Protein AF-A0A8A0RLJ5-F1 (afdb_monomer_lite)

Foldseek 3Di:
DDDDDDDDDDPLPFDWDDFPRDTDGPVLLVVLQVLCVVCVPDALQVSQQVSQVVVVVADPVSHGPSVSSSVVVVVCVVVVSDDHDDDPPVPPPPPPPPLDQDPDPLDDDDDDPVVLPPKDKDWQDPDPSVSNQQNLQQPQPPVGRDDDDADKTKIFIHRVPDTFWIKMWGDDDPPDDIDIDTTGSDDD

Organism: NCBI:txid2751313

Secondary structure (DSSP, 8-state):
----------------EEETTEEE-HHHHHHHHHHHHH-TT--HHHHHHHHHHHTT-B-TTS-B-HHHHHHHHHHHHHTTS--PPPP-GGG-------PPPP--------S-GGGGPSEEEEE--TTHHHHHHHHHHHHHSTT-S----S-EEEEEEEETTEEEEEEEEEPPPTT-PPEEEEEE----

Structure (mmCIF, N/CA/C/O backbone):
data_AF-A0A8A0RLJ5-F1
#
_entry.id   AF-A0A8A0RLJ5-F1
#
loop_
_atom_site.group_PDB
_atom_site.id
_atom_site.type_symbol
_atom_site.label_atom_id
_atom_site.label_alt_id
_atom_site.label_comp_id
_atom_site.label_asym_id
_atom_site.label_entity_id
_atom_site.label_seq_id
_atom_site.pdbx_PDB_ins_code
_atom_site.Cartn_x
_atom_site.Cartn_y
_atom_site.Cartn_z
_atom_site.occupancy
_atom_site.B_iso_or_equiv
_atom_site.auth_seq_id
_atom_site.auth_comp_id
_atom_site.auth_asym_id
_atom_site.auth_atom_id
_atom_site.pdbx_PDB_model_num
ATOM 1 N N . MET A 1 1 ? -28.354 -2.539 59.902 1.00 35.16 1 MET A N 1
ATOM 2 C CA . MET A 1 1 ? -28.634 -3.614 58.925 1.00 35.16 1 MET A CA 1
ATOM 3 C C . MET A 1 1 ? -27.882 -3.292 57.649 1.00 35.16 1 MET A C 1
ATOM 5 O O . MET A 1 1 ? -27.844 -2.137 57.252 1.00 35.16 1 MET A O 1
ATOM 9 N N . ILE A 1 2 ? -27.181 -4.284 57.123 1.00 28.97 2 ILE A N 1
ATOM 10 C CA . ILE A 1 2 ? -26.038 -4.169 56.217 1.00 28.97 2 ILE A CA 1
ATOM 11 C C . ILE A 1 2 ? -26.529 -3.978 54.774 1.00 28.97 2 ILE A C 1
ATOM 13 O O . ILE A 1 2 ? -27.400 -4.715 54.322 1.00 28.97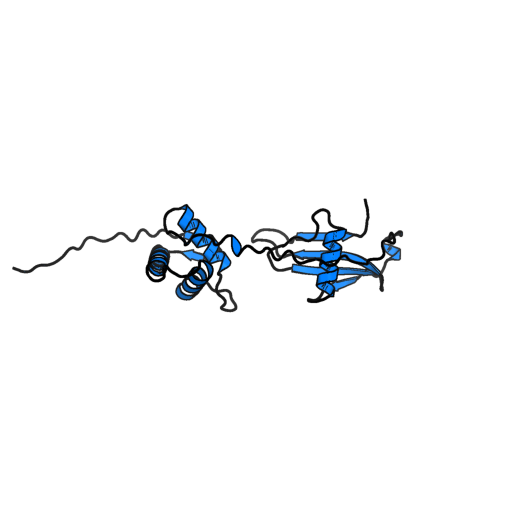 2 ILE A O 1
ATOM 17 N N . PHE A 1 3 ? -25.964 -2.998 54.067 1.00 32.59 3 PHE A N 1
ATOM 18 C CA . PHE A 1 3 ? -25.991 -2.909 52.604 1.00 32.59 3 PHE A CA 1
ATOM 19 C C . PHE A 1 3 ? -25.138 -4.034 52.012 1.00 32.59 3 PHE A C 1
ATOM 21 O O . PHE A 1 3 ? -24.028 -4.220 52.490 1.00 32.59 3 PHE A O 1
ATOM 28 N N . LEU A 1 4 ? -25.626 -4.695 50.960 1.00 32.94 4 LEU A N 1
ATOM 29 C CA . LEU A 1 4 ? -24.914 -5.357 49.849 1.00 32.94 4 LEU A CA 1
ATOM 30 C C . LEU A 1 4 ? -26.043 -5.853 48.921 1.00 32.94 4 LEU A C 1
ATOM 32 O O . LEU A 1 4 ? -27.004 -6.444 49.392 1.00 32.94 4 LEU A O 1
ATOM 36 N N . GLY A 1 5 ? -26.096 -5.599 47.622 1.00 31.20 5 GLY A N 1
ATOM 37 C CA . GLY A 1 5 ? -25.033 -5.353 46.661 1.00 31.20 5 GLY A CA 1
ATOM 38 C C . GLY A 1 5 ? -25.430 -6.161 45.426 1.00 31.20 5 GLY A C 1
ATOM 39 O O . GLY A 1 5 ? -25.605 -7.369 45.512 1.00 31.20 5 GLY A O 1
ATOM 40 N N . LYS A 1 6 ? -25.691 -5.470 44.315 1.00 37.62 6 LYS A N 1
ATOM 41 C CA . LYS A 1 6 ? -26.167 -6.031 43.045 1.00 37.62 6 LYS A CA 1
ATOM 42 C C . LYS A 1 6 ? -25.228 -7.131 42.540 1.00 37.62 6 LYS A C 1
ATOM 44 O O . LYS A 1 6 ? -24.094 -6.820 42.193 1.00 37.62 6 LYS A O 1
ATOM 49 N N . GLU A 1 7 ? -25.735 -8.345 42.355 1.00 37.00 7 GLU A N 1
ATOM 50 C CA . GLU A 1 7 ? -25.113 -9.335 41.475 1.00 37.00 7 GLU A CA 1
ATOM 51 C C . GLU A 1 7 ? -26.129 -9.820 40.443 1.00 37.00 7 GLU A C 1
ATOM 53 O O . GLU A 1 7 ? -27.214 -10.295 40.765 1.00 37.00 7 GLU A O 1
ATOM 58 N N . GLY A 1 8 ? -25.782 -9.621 39.175 1.00 31.64 8 GLY A N 1
ATOM 59 C CA . GLY A 1 8 ? -26.641 -9.908 38.033 1.00 31.64 8 GLY A CA 1
ATOM 60 C C . GLY A 1 8 ? -25.909 -9.665 36.718 1.00 31.64 8 GLY A C 1
ATOM 61 O O . GLY A 1 8 ? -26.343 -8.860 35.906 1.00 31.64 8 GLY A O 1
ATOM 62 N N . ILE A 1 9 ? -24.735 -10.291 36.588 1.00 35.75 9 ILE A N 1
ATOM 63 C CA . ILE A 1 9 ? -24.181 -10.889 35.362 1.00 35.75 9 ILE A CA 1
ATOM 64 C C . ILE A 1 9 ? -24.442 -10.078 34.077 1.00 35.75 9 ILE A C 1
ATOM 66 O O . ILE A 1 9 ? -25.407 -10.294 33.344 1.00 35.75 9 ILE A O 1
ATOM 70 N N . HIS A 1 10 ? -23.514 -9.176 33.751 1.00 38.44 10 HIS A N 1
ATOM 71 C CA . HIS A 1 10 ? -23.393 -8.631 32.400 1.00 38.44 10 HIS A CA 1
ATOM 72 C C . HIS A 1 10 ? -22.914 -9.762 31.478 1.00 38.44 10 HIS A C 1
ATOM 74 O O . HIS A 1 10 ? -21.742 -10.141 31.492 1.00 38.44 10 HIS A O 1
ATOM 80 N N . ILE A 1 11 ? -23.834 -10.338 30.702 1.00 41.41 11 ILE A N 1
ATOM 81 C CA . ILE A 1 11 ? -23.517 -11.283 29.630 1.00 41.41 11 ILE A CA 1
ATOM 82 C C . ILE A 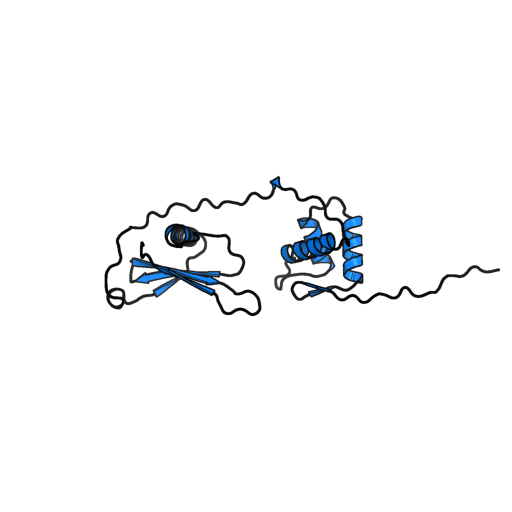1 11 ? -22.544 -10.582 28.675 1.00 41.41 11 ILE A C 1
ATOM 84 O O . ILE A 1 11 ? -22.927 -9.697 27.911 1.00 41.41 11 ILE A O 1
ATOM 88 N N . MET A 1 12 ? -21.264 -10.961 28.741 1.00 42.50 12 MET A N 1
ATOM 89 C CA . MET A 1 12 ? -20.244 -10.529 27.791 1.00 42.50 12 MET A CA 1
ATOM 90 C C . MET A 1 12 ? -20.584 -11.138 26.433 1.00 42.50 12 MET A C 1
ATOM 92 O O . MET A 1 12 ? -20.161 -12.246 26.105 1.00 42.50 12 MET A O 1
ATOM 96 N N . ASN A 1 13 ? -21.395 -10.422 25.659 1.00 49.19 13 ASN A N 1
ATOM 97 C CA . ASN A 1 13 ? -21.771 -10.796 24.309 1.00 49.19 13 ASN A CA 1
ATOM 98 C C . ASN A 1 13 ? -20.480 -10.990 23.501 1.00 49.19 13 ASN A C 1
ATOM 100 O O . ASN A 1 13 ? -19.719 -10.042 23.305 1.00 49.19 13 ASN A O 1
ATOM 104 N N . ARG A 1 14 ? -20.156 -12.234 23.140 1.00 56.09 14 ARG A N 1
ATOM 105 C CA . ARG A 1 14 ? -18.841 -12.648 22.627 1.00 56.09 14 ARG A CA 1
ATOM 106 C C . ARG A 1 14 ? -18.770 -12.418 21.115 1.00 56.09 14 ARG A C 1
ATOM 108 O O . ARG A 1 14 ? -18.481 -13.336 20.355 1.00 56.09 14 ARG A O 1
ATOM 115 N N . THR A 1 15 ? -19.068 -11.201 20.667 1.00 65.50 15 THR A N 1
ATOM 116 C CA . THR A 1 15 ? -19.052 -10.851 19.244 1.00 65.50 15 THR A CA 1
ATOM 117 C C . THR A 1 15 ? -17.609 -10.809 18.757 1.00 65.50 15 THR A C 1
ATOM 119 O O . THR A 1 15 ? -16.896 -9.826 18.945 1.00 65.50 15 THR A O 1
ATOM 122 N N . ILE A 1 16 ? -17.163 -11.909 18.150 1.00 76.25 16 ILE A N 1
ATOM 123 C CA . ILE A 1 16 ? -15.844 -12.008 17.529 1.00 76.25 16 ILE A CA 1
ATOM 124 C C . ILE A 1 16 ? -15.950 -11.457 16.109 1.00 76.25 16 ILE A C 1
ATOM 126 O O . ILE A 1 16 ? -16.602 -12.044 15.250 1.00 76.25 16 ILE A O 1
ATOM 130 N N . ARG A 1 17 ? -15.285 -10.332 15.850 1.00 83.56 17 ARG A N 1
ATOM 131 C CA . ARG A 1 17 ? -15.180 -9.726 14.517 1.00 83.56 17 ARG A CA 1
ATOM 132 C C . ARG A 1 17 ? -13.851 -10.108 13.893 1.00 83.56 17 ARG A C 1
ATOM 134 O O . ARG A 1 17 ? -12.832 -10.077 14.570 1.00 83.56 17 ARG A O 1
ATOM 141 N N . VAL A 1 18 ? -13.831 -10.442 12.608 1.00 84.81 18 VAL A N 1
ATOM 142 C CA . VAL A 1 18 ? -12.579 -10.720 11.891 1.00 84.81 18 VAL A CA 1
ATOM 143 C C . VAL A 1 18 ? -12.304 -9.592 10.911 1.00 84.81 18 VAL A C 1
ATOM 145 O O . VAL A 1 18 ? -13.153 -9.269 10.084 1.00 84.81 18 VAL A O 1
ATOM 148 N N . PHE A 1 19 ? -11.120 -8.989 10.998 1.00 84.75 19 PHE A N 1
ATOM 149 C CA . PHE A 1 19 ? -10.686 -7.954 10.066 1.00 84.75 19 PHE A CA 1
ATOM 150 C C . PHE A 1 19 ? -9.194 -8.089 9.753 1.00 84.75 19 PHE A C 1
ATOM 152 O O . PHE A 1 19 ? -8.366 -8.201 10.656 1.00 84.75 19 PHE A O 1
ATOM 159 N N . SER A 1 20 ? -8.846 -8.101 8.459 1.00 81.62 20 SER A N 1
ATOM 160 C CA . SER A 1 20 ? -7.471 -8.275 7.956 1.00 81.62 20 SER A CA 1
ATOM 161 C C . SER A 1 20 ? -6.706 -9.421 8.655 1.00 81.62 20 SER A C 1
ATOM 163 O O . SER A 1 20 ? -5.546 -9.269 9.051 1.00 81.62 20 SER A O 1
ATOM 165 N N . GLY A 1 21 ? -7.379 -10.563 8.837 1.00 80.38 21 GLY A N 1
ATOM 166 C CA . GLY A 1 21 ? -6.815 -11.775 9.441 1.00 80.38 21 GLY A CA 1
ATOM 167 C C . GLY A 1 21 ? -6.712 -11.765 10.971 1.00 80.38 21 GLY A C 1
ATOM 168 O O . GLY A 1 21 ? -6.245 -12.743 11.546 1.00 80.38 21 GLY A O 1
ATOM 169 N N . ARG A 1 22 ? -7.154 -10.699 11.650 1.00 84.69 22 ARG A N 1
ATOM 170 C CA . ARG A 1 22 ? -7.178 -10.609 13.115 1.00 84.69 22 ARG A CA 1
ATOM 171 C C . ARG A 1 22 ? -8.601 -10.735 13.656 1.00 84.69 22 ARG A C 1
ATOM 173 O O . ARG A 1 22 ? -9.526 -10.146 13.103 1.00 84.69 22 ARG A O 1
ATOM 180 N N . LYS A 1 23 ? -8.757 -11.469 14.761 1.00 88.38 23 LYS A N 1
ATOM 181 C CA . LYS A 1 23 ? -9.994 -11.540 15.550 1.00 88.38 23 LYS A CA 1
ATOM 182 C C . LYS A 1 23 ? -10.021 -10.400 16.578 1.00 88.38 23 LYS A C 1
ATOM 184 O O . LYS A 1 23 ? -9.029 -10.183 17.268 1.00 88.38 23 LYS A O 1
ATOM 189 N N . PHE A 1 24 ? -11.147 -9.707 16.673 1.00 88.44 24 PHE A N 1
ATOM 190 C CA . PHE A 1 24 ? -11.446 -8.656 17.640 1.00 88.44 24 PHE A CA 1
ATOM 191 C C . PHE A 1 24 ? -12.596 -9.125 18.515 1.00 88.44 24 PHE A C 1
ATOM 193 O O . PHE A 1 24 ? -13.667 -9.470 18.018 1.00 88.44 24 PHE A O 1
ATOM 200 N N . SER A 1 25 ? -12.349 -9.159 19.812 1.00 89.81 25 SER A N 1
ATOM 201 C CA . SER A 1 25 ? -13.335 -9.426 20.845 1.00 89.81 25 SER A CA 1
ATOM 202 C C . SER A 1 25 ? -14.066 -8.146 21.244 1.00 89.81 25 SER A C 1
ATOM 204 O O . SER A 1 25 ? -13.609 -7.036 20.975 1.00 89.81 25 SER A O 1
ATOM 206 N N . SER A 1 26 ? -15.171 -8.284 21.969 1.00 87.06 26 SER A N 1
ATOM 207 C CA . SER A 1 26 ? -15.895 -7.143 22.541 1.00 87.06 26 SER A CA 1
ATOM 208 C C . SER A 1 26 ? -15.015 -6.292 23.465 1.00 87.06 26 SER A C 1
ATOM 210 O O . SER A 1 26 ? -15.120 -5.071 23.431 1.00 87.06 26 SER A O 1
ATOM 212 N N . LYS A 1 27 ? -14.072 -6.914 24.192 1.00 88.44 27 LYS A N 1
ATOM 213 C CA . LYS A 1 27 ? -13.074 -6.201 25.010 1.00 88.44 27 LYS A CA 1
ATOM 214 C C . LYS A 1 27 ? -12.167 -5.309 24.162 1.00 88.44 27 LYS A C 1
ATOM 216 O O . LYS A 1 27 ? -11.847 -4.200 24.571 1.00 88.44 27 LYS A O 1
ATOM 221 N N . ASP A 1 28 ? -11.789 -5.764 22.967 1.00 90.81 28 ASP A N 1
ATOM 222 C CA . ASP A 1 28 ? -10.978 -4.957 22.049 1.00 90.81 28 ASP A CA 1
ATOM 223 C C . ASP A 1 28 ? -11.771 -3.740 21.549 1.00 90.81 28 ASP A C 1
ATOM 225 O O . ASP A 1 28 ? -11.223 -2.646 21.434 1.00 90.81 28 ASP A O 1
ATOM 229 N N . ILE A 1 29 ? -13.075 -3.900 21.294 1.00 90.12 29 ILE A N 1
ATOM 230 C CA . ILE A 1 29 ? -13.953 -2.789 20.893 1.00 90.12 29 ILE A CA 1
ATOM 231 C C . ILE A 1 29 ? -14.156 -1.794 22.041 1.00 90.12 29 ILE A C 1
ATOM 233 O O . ILE A 1 29 ? -14.121 -0.583 21.822 1.00 90.12 29 ILE A O 1
ATOM 237 N N . GLU A 1 30 ? -14.339 -2.283 23.267 1.00 90.62 30 GLU A N 1
ATOM 238 C CA . GLU A 1 30 ? -14.408 -1.444 24.467 1.00 90.62 30 GLU A CA 1
ATOM 239 C C . GLU A 1 30 ? -13.110 -0.666 24.686 1.00 90.62 30 GLU A C 1
ATOM 241 O O . GLU A 1 30 ? -13.157 0.536 24.945 1.00 90.62 30 GLU A O 1
ATOM 246 N N . LEU A 1 31 ? -11.956 -1.310 24.493 1.00 91.00 31 LEU A N 1
ATOM 247 C CA . LEU A 1 31 ? -10.658 -0.647 24.546 1.00 91.00 31 LEU A CA 1
ATOM 248 C C . LEU A 1 31 ? -10.553 0.450 23.477 1.00 91.00 31 LEU A C 1
ATOM 250 O O . LEU A 1 31 ? -10.146 1.563 23.790 1.00 91.00 31 LEU A O 1
ATOM 254 N N . ILE A 1 32 ? -10.977 0.189 22.237 1.00 91.56 32 ILE A N 1
ATOM 255 C CA . ILE A 1 32 ? -10.990 1.203 21.168 1.00 91.56 32 ILE A CA 1
ATOM 256 C C . ILE A 1 32 ? -11.873 2.401 21.549 1.00 91.56 32 ILE A C 1
ATOM 258 O O . ILE A 1 32 ? -11.455 3.550 21.386 1.00 91.56 32 ILE A O 1
ATOM 262 N N . ARG A 1 33 ? -13.073 2.154 22.093 1.00 91.00 33 ARG A N 1
ATOM 263 C CA . ARG A 1 33 ? -13.968 3.212 22.595 1.00 91.00 33 ARG A CA 1
ATOM 264 C C . ARG A 1 33 ? -13.315 4.018 23.710 1.00 91.00 33 ARG A C 1
ATOM 266 O O . ARG A 1 33 ? -13.381 5.247 23.698 1.00 91.00 33 ARG A O 1
ATOM 273 N N . TRP A 1 34 ? -12.666 3.333 24.647 1.00 91.50 34 TRP A N 1
ATOM 274 C CA . TRP A 1 34 ? -11.946 3.969 25.739 1.00 91.50 34 TRP A CA 1
ATOM 275 C C . TRP A 1 34 ? -10.811 4.854 25.214 1.00 91.50 34 TRP A C 1
ATOM 277 O O . TRP A 1 34 ? -10.772 6.030 25.554 1.00 91.50 34 TRP A O 1
ATOM 287 N N . ILE A 1 35 ? -9.965 4.359 24.302 1.00 91.56 35 ILE A N 1
ATOM 288 C CA . ILE A 1 35 ? -8.871 5.140 23.697 1.00 91.56 35 ILE A CA 1
ATOM 289 C C . ILE A 1 35 ? -9.428 6.385 23.000 1.00 91.56 35 ILE A C 1
ATOM 291 O O . ILE A 1 35 ? -8.904 7.484 23.185 1.00 91.56 35 ILE A O 1
ATOM 295 N N . ARG A 1 36 ? -10.515 6.240 22.229 1.00 90.00 36 ARG A N 1
ATOM 296 C CA . ARG A 1 36 ? -11.131 7.375 21.532 1.00 90.00 36 ARG A CA 1
ATOM 297 C C . ARG A 1 36 ? -11.629 8.447 22.504 1.00 90.00 36 ARG A C 1
ATOM 299 O O . ARG A 1 36 ? -11.463 9.632 22.220 1.00 90.00 36 ARG A O 1
ATOM 306 N N . LYS A 1 37 ? -12.205 8.039 23.639 1.00 89.44 37 LYS A N 1
ATOM 307 C CA . LYS A 1 37 ? -12.688 8.945 24.691 1.00 89.44 37 LYS A CA 1
ATOM 308 C C . LYS A 1 37 ? -11.543 9.604 25.464 1.00 89.44 37 LYS A C 1
ATOM 310 O O . LYS A 1 37 ? -11.618 10.795 25.744 1.00 89.44 37 LYS A O 1
ATOM 315 N N . THR A 1 38 ? -10.500 8.849 25.797 1.00 90.62 38 THR A N 1
ATOM 316 C CA . THR A 1 38 ? -9.336 9.333 26.555 1.00 90.62 38 THR A CA 1
ATOM 317 C C . THR A 1 38 ? -8.506 10.320 25.736 1.00 90.62 38 THR A C 1
ATOM 319 O O . THR A 1 38 ? -7.995 11.299 26.277 1.00 90.62 38 THR A O 1
ATOM 322 N N . TYR A 1 39 ? -8.415 10.108 24.421 1.00 88.88 39 TYR A N 1
ATOM 323 C CA . TYR A 1 39 ? -7.581 10.911 23.531 1.00 88.88 39 TYR A CA 1
ATOM 324 C C . TYR A 1 39 ? -8.383 11.533 22.370 1.00 88.88 39 TYR A C 1
ATOM 326 O O . TYR A 1 39 ? -8.181 11.190 21.200 1.00 88.88 39 TYR A O 1
ATOM 334 N N . PRO A 1 40 ? -9.281 12.499 22.648 1.00 85.56 40 PRO A N 1
ATOM 335 C CA . PRO A 1 40 ? -10.177 13.059 21.634 1.00 85.56 40 PRO A CA 1
ATOM 336 C C . PRO A 1 40 ? -9.447 13.889 20.563 1.00 85.56 40 PRO A C 1
ATOM 338 O O . PRO A 1 40 ? -9.949 14.017 19.444 1.00 85.56 40 PRO A O 1
ATOM 341 N N . LYS A 1 41 ? -8.261 14.423 20.890 1.00 86.50 41 LYS A N 1
ATOM 342 C CA . LYS A 1 41 ? -7.463 15.319 20.034 1.00 86.50 41 LYS A CA 1
ATOM 343 C C . LYS A 1 41 ? -6.517 14.603 19.063 1.00 86.50 41 LYS A C 1
ATOM 345 O O . LYS A 1 41 ? -5.909 15.276 18.237 1.00 86.50 41 LYS A O 1
ATOM 350 N N . LEU A 1 42 ? -6.369 13.278 19.154 1.00 86.81 42 LEU A N 1
ATOM 351 C CA . LEU A 1 42 ? -5.485 12.546 18.243 1.00 86.81 42 LEU A CA 1
ATOM 352 C C . LEU A 1 42 ? -6.017 12.592 16.814 1.00 86.81 42 LEU A C 1
ATOM 354 O O . LEU A 1 42 ? -7.215 12.412 16.573 1.00 86.81 42 LEU A O 1
ATOM 358 N N . SER A 1 43 ? -5.110 12.766 15.854 1.00 88.06 43 SER A N 1
ATOM 359 C CA . SER A 1 43 ? -5.444 12.549 14.450 1.00 88.06 43 SER A CA 1
ATOM 360 C C . SER A 1 43 ? -5.834 11.086 14.219 1.00 88.06 43 SER A C 1
ATOM 362 O O . SER A 1 43 ? -5.406 10.190 14.951 1.00 88.06 43 SER A O 1
ATOM 364 N N . ARG A 1 44 ? -6.602 10.806 13.153 1.00 88.75 44 ARG A N 1
ATOM 365 C CA . ARG A 1 44 ? -6.978 9.422 12.797 1.00 88.75 44 ARG A CA 1
ATOM 366 C C . ARG A 1 44 ? -5.751 8.495 12.731 1.00 88.75 44 ARG A C 1
ATOM 368 O O . ARG A 1 44 ? -5.816 7.353 13.176 1.00 88.75 44 ARG A O 1
ATOM 375 N N . LYS A 1 45 ? -4.622 8.994 12.207 1.00 88.94 45 LYS A N 1
ATOM 376 C CA . LYS A 1 45 ? -3.377 8.225 12.051 1.00 88.94 45 LYS A CA 1
ATOM 377 C C . LYS A 1 45 ? -2.711 7.908 13.393 1.00 88.94 45 LYS A C 1
ATOM 379 O O . LYS A 1 45 ? -2.277 6.776 13.581 1.00 88.94 45 LYS A O 1
ATOM 384 N N . GLU A 1 46 ? -2.636 8.879 14.301 1.00 90.56 46 GLU A N 1
ATOM 385 C CA . GLU A 1 46 ? -2.073 8.672 15.644 1.00 90.56 46 GLU A CA 1
ATOM 386 C C . GLU A 1 46 ? -2.956 7.732 16.462 1.00 90.56 46 GLU A C 1
ATOM 388 O O . GLU A 1 46 ? -2.450 6.771 17.028 1.00 90.56 46 GLU A O 1
ATOM 393 N N . LEU A 1 47 ? -4.278 7.932 16.418 1.00 91.44 47 LEU A N 1
ATOM 394 C CA . LEU A 1 47 ? -5.250 7.045 17.055 1.00 91.44 47 LEU A CA 1
ATOM 395 C C . LEU A 1 47 ? -5.076 5.592 16.584 1.00 91.44 47 LEU A C 1
ATOM 397 O O . LEU A 1 47 ? -5.004 4.676 17.401 1.00 91.44 47 LEU A O 1
ATOM 401 N N . ALA A 1 48 ? -4.965 5.377 15.270 1.00 92.00 48 ALA A N 1
ATOM 402 C CA . ALA A 1 48 ? -4.725 4.053 14.703 1.00 92.00 48 ALA A CA 1
ATOM 403 C C . ALA A 1 48 ? -3.372 3.460 15.133 1.00 92.00 48 ALA A C 1
ATOM 405 O O . ALA A 1 48 ? -3.290 2.255 15.361 1.00 92.00 48 ALA A O 1
ATOM 406 N N . GLY A 1 49 ? -2.328 4.284 15.269 1.00 91.94 49 GLY A N 1
ATOM 407 C CA . GLY A 1 49 ? -1.030 3.872 15.811 1.00 91.94 49 GLY A CA 1
ATOM 408 C C . GLY A 1 49 ? -1.144 3.375 17.252 1.00 91.94 49 GLY A C 1
ATOM 409 O O . GLY A 1 49 ? -0.812 2.224 17.522 1.00 91.94 49 GLY A O 1
ATOM 410 N N . THR A 1 50 ? -1.724 4.189 18.138 1.00 92.19 50 THR A N 1
ATOM 411 C CA . THR A 1 50 ? -1.947 3.844 19.551 1.00 92.19 50 THR A CA 1
ATOM 412 C C . THR A 1 50 ? -2.777 2.570 19.705 1.00 92.19 50 THR A C 1
ATOM 414 O O . THR A 1 50 ? -2.437 1.695 20.496 1.00 92.19 50 THR A O 1
ATOM 417 N N . ILE A 1 51 ? -3.844 2.416 18.915 1.00 93.12 51 ILE A N 1
ATOM 418 C CA . ILE A 1 51 ? -4.672 1.202 18.929 1.00 93.12 51 ILE A CA 1
ATOM 419 C C . ILE A 1 51 ? -3.873 -0.012 18.451 1.00 93.12 51 ILE A C 1
ATOM 421 O O . ILE A 1 51 ? -3.962 -1.077 19.061 1.00 93.12 51 ILE A O 1
ATOM 425 N N . CYS A 1 52 ? -3.084 0.123 17.381 1.00 92.88 52 CYS A N 1
ATOM 426 C CA . CYS A 1 52 ? -2.237 -0.970 16.908 1.00 92.88 52 CYS A CA 1
ATOM 427 C C . CYS A 1 52 ? -1.224 -1.400 17.967 1.00 92.88 52 CYS A C 1
ATOM 429 O O . CYS A 1 52 ? -1.008 -2.595 18.127 1.00 92.88 52 CYS A O 1
ATOM 431 N N . GLU A 1 53 ? -0.613 -0.463 18.682 1.00 91.69 53 GLU A N 1
ATOM 432 C CA . GLU A 1 53 ? 0.356 -0.767 19.735 1.00 91.69 53 GLU A CA 1
ATOM 433 C C . GLU A 1 53 ? -0.310 -1.472 20.919 1.00 91.69 53 GLU A C 1
ATOM 435 O O . GLU A 1 53 ? 0.103 -2.572 21.279 1.00 91.69 53 GLU A O 1
ATOM 440 N N . LEU A 1 54 ? -1.400 -0.910 21.451 1.00 90.94 54 LEU A N 1
ATOM 441 C CA . LEU A 1 54 ? -2.111 -1.471 22.606 1.00 90.94 54 LEU A CA 1
ATOM 442 C C . LEU A 1 54 ? -2.721 -2.844 22.322 1.00 90.94 54 LEU A C 1
ATOM 444 O O . LEU A 1 54 ? -2.744 -3.712 23.190 1.00 90.94 54 LEU A O 1
ATOM 448 N N . LEU A 1 55 ? -3.200 -3.063 21.099 1.00 89.88 55 LEU A N 1
ATOM 449 C CA . LEU A 1 55 ? -3.726 -4.356 20.685 1.00 89.88 55 LEU A CA 1
ATOM 450 C C . LEU A 1 55 ? -2.618 -5.315 20.220 1.00 89.88 55 LEU A C 1
ATOM 452 O O . LEU A 1 55 ? -2.910 -6.477 19.946 1.00 89.88 55 LEU A O 1
ATOM 456 N N . GLY A 1 56 ? -1.370 -4.881 20.041 1.00 88.88 56 GLY A N 1
ATOM 457 C CA . GLY A 1 56 ? -0.324 -5.695 19.406 1.00 88.88 56 GLY A CA 1
ATOM 458 C C . GLY A 1 56 ? -0.612 -6.011 17.929 1.00 88.88 56 GLY A C 1
ATOM 459 O O . GLY A 1 56 ? -0.237 -7.061 17.412 1.00 88.88 56 GLY A O 1
ATOM 460 N N . TRP A 1 57 ? -1.337 -5.137 17.223 1.00 90.69 57 TRP A N 1
ATOM 461 C CA . TRP A 1 57 ? -1.633 -5.275 15.795 1.00 90.69 57 TRP A CA 1
ATOM 462 C C . TRP A 1 57 ? -0.471 -4.801 14.917 1.00 90.69 57 TRP A C 1
ATOM 464 O O . TRP A 1 57 ? -0.535 -3.788 14.213 1.00 90.69 57 TRP A O 1
ATOM 474 N N . LEU A 1 58 ? 0.614 -5.566 14.961 1.00 89.25 58 LEU A N 1
ATOM 475 C CA . LEU A 1 58 ? 1.878 -5.226 14.325 1.00 89.25 58 LEU A CA 1
ATOM 476 C C . LEU A 1 58 ? 2.148 -6.105 13.090 1.00 89.25 58 LEU A C 1
ATOM 478 O O . LEU A 1 58 ? 1.531 -7.150 12.861 1.00 89.25 58 LEU A O 1
ATOM 482 N N . THR A 1 59 ? 3.044 -5.635 12.230 1.00 83.44 59 THR A N 1
ATOM 483 C CA . THR A 1 59 ? 3.682 -6.419 11.163 1.00 83.44 59 THR A CA 1
ATOM 484 C C . THR A 1 59 ? 4.737 -7.360 11.757 1.00 83.44 59 THR A C 1
ATOM 486 O O . THR A 1 59 ? 5.168 -7.129 12.885 1.00 83.44 59 THR A O 1
ATOM 489 N N . PRO A 1 60 ? 5.215 -8.379 11.015 1.00 79.50 60 PRO A N 1
ATOM 490 C CA . PRO A 1 60 ? 6.322 -9.227 11.476 1.00 79.50 60 PRO A CA 1
ATOM 491 C C . PRO A 1 60 ? 7.591 -8.440 11.845 1.00 79.50 60 PRO A C 1
ATOM 493 O O . PRO A 1 60 ? 8.355 -8.866 12.698 1.00 79.50 60 PRO A O 1
ATOM 496 N N . ALA A 1 61 ? 7.784 -7.259 11.249 1.00 82.75 61 ALA A N 1
ATOM 497 C CA . ALA A 1 61 ? 8.869 -6.334 11.569 1.00 82.75 61 ALA A CA 1
ATOM 498 C C . ALA A 1 61 ? 8.559 -5.392 12.758 1.00 82.75 61 ALA A C 1
ATOM 500 O O . ALA A 1 61 ? 9.218 -4.368 12.913 1.00 82.75 61 ALA A O 1
ATOM 501 N N . GLY A 1 62 ? 7.506 -5.656 13.541 1.00 84.44 62 GLY A N 1
ATOM 502 C CA . GLY A 1 62 ? 7.129 -4.875 14.727 1.00 84.44 62 GLY A CA 1
ATOM 503 C C . GLY A 1 62 ? 6.451 -3.527 14.451 1.00 84.44 62 GLY A C 1
ATOM 504 O O . GLY A 1 62 ? 6.099 -2.813 15.382 1.00 84.44 62 GLY A O 1
ATOM 505 N N . ARG A 1 63 ? 6.221 -3.150 13.188 1.00 87.38 63 ARG A N 1
ATOM 506 C CA . ARG A 1 63 ? 5.582 -1.863 12.842 1.00 87.38 63 ARG A CA 1
ATOM 507 C C . ARG A 1 63 ? 4.060 -1.947 12.914 1.00 87.38 63 ARG A C 1
ATOM 509 O O . ARG A 1 63 ? 3.496 -2.927 12.427 1.00 87.38 63 ARG A O 1
ATOM 516 N N . ALA A 1 64 ? 3.400 -0.906 13.421 1.00 89.19 64 ALA A N 1
ATOM 517 C CA . ALA A 1 64 ? 1.941 -0.808 13.493 1.00 89.19 64 ALA A CA 1
ATOM 518 C C . ALA A 1 64 ? 1.253 -0.928 12.119 1.00 89.19 64 ALA A C 1
ATOM 520 O O . ALA A 1 64 ? 1.645 -0.280 11.144 1.00 89.19 64 ALA A O 1
ATOM 521 N N . LYS A 1 65 ? 0.173 -1.718 12.047 1.00 88.00 65 LYS A N 1
ATOM 522 C CA . LYS A 1 65 ? -0.671 -1.880 10.848 1.00 88.00 65 LYS A CA 1
ATOM 523 C C . LYS A 1 65 ? -1.682 -0.734 10.701 1.00 88.00 65 LYS A C 1
ATOM 525 O O . LYS A 1 65 ? -2.892 -0.942 10.649 1.00 88.00 65 LYS A O 1
ATOM 530 N N . ILE A 1 66 ? -1.169 0.496 10.627 1.00 89.69 66 ILE A N 1
ATOM 531 C CA . ILE A 1 66 ? -1.964 1.736 10.684 1.00 89.69 66 ILE A CA 1
ATOM 532 C C . ILE A 1 66 ? -3.070 1.768 9.622 1.00 89.69 66 ILE A C 1
ATOM 534 O O . ILE A 1 66 ? -4.198 2.126 9.936 1.00 89.69 66 ILE A O 1
ATOM 538 N N . GLN A 1 67 ? -2.775 1.389 8.374 1.00 87.44 67 GLN A N 1
ATOM 539 C CA . GLN A 1 67 ? -3.762 1.450 7.285 1.00 87.44 67 GLN A CA 1
ATOM 540 C C . GLN A 1 67 ? -4.914 0.461 7.498 1.00 87.44 67 GLN A C 1
ATOM 542 O O . GLN A 1 67 ? -6.077 0.812 7.321 1.00 87.44 67 GLN A O 1
ATOM 547 N N . GLN A 1 68 ? -4.599 -0.757 7.939 1.00 88.69 68 GLN A N 1
ATOM 548 C CA . GLN A 1 68 ? -5.597 -1.769 8.273 1.00 88.69 68 GLN A CA 1
ATOM 549 C C . GLN A 1 68 ? -6.440 -1.330 9.474 1.00 88.69 68 GLN A C 1
ATOM 551 O O . GLN A 1 68 ? -7.652 -1.522 9.477 1.00 88.69 68 GLN A O 1
ATOM 556 N N . CYS A 1 69 ? -5.817 -0.703 10.473 1.00 90.62 69 CYS A N 1
ATOM 557 C CA . CYS A 1 69 ? -6.536 -0.180 11.624 1.00 90.62 69 CYS A CA 1
ATOM 558 C C . CYS A 1 69 ? -7.449 0.990 11.261 1.00 90.62 69 CYS A C 1
ATOM 560 O O . CYS A 1 69 ? -8.584 1.013 11.714 1.00 90.62 69 CYS A O 1
ATOM 562 N N . LEU A 1 70 ? -7.010 1.918 10.409 1.00 91.00 70 LEU A N 1
ATOM 563 C CA . LEU A 1 70 ? -7.863 2.997 9.906 1.00 91.00 70 LEU A CA 1
ATOM 564 C C . LEU A 1 70 ? -9.104 2.450 9.196 1.00 91.00 70 LEU A C 1
ATOM 566 O O . LEU A 1 70 ? -10.212 2.833 9.551 1.00 91.00 70 LEU A O 1
ATOM 570 N N . ALA A 1 71 ? -8.926 1.498 8.277 1.00 89.56 71 ALA A N 1
ATOM 571 C CA . ALA A 1 71 ? -10.044 0.869 7.575 1.00 89.56 71 ALA A CA 1
ATOM 572 C C . ALA A 1 71 ? -11.002 0.139 8.537 1.00 89.56 71 ALA A C 1
ATOM 574 O O . ALA A 1 71 ? -12.217 0.147 8.348 1.00 89.56 71 ALA A O 1
ATOM 575 N N . PHE A 1 72 ? -10.470 -0.473 9.599 1.00 91.56 72 PHE A N 1
ATOM 576 C CA . PHE A 1 72 ? -11.297 -1.086 10.635 1.00 91.56 72 PHE A CA 1
ATOM 577 C C . PHE A 1 72 ? -12.087 -0.046 11.437 1.00 91.56 72 PHE A C 1
ATOM 579 O O . PHE A 1 72 ? -13.277 -0.234 11.669 1.00 91.56 72 PHE A O 1
ATOM 586 N N . LEU A 1 73 ? -11.454 1.059 11.828 1.00 90.81 73 LEU A N 1
ATOM 587 C CA . LEU A 1 73 ? -12.112 2.147 12.548 1.00 90.81 73 LEU A CA 1
ATOM 588 C C . LEU A 1 73 ? -13.206 2.809 11.707 1.00 90.81 73 LEU A C 1
ATOM 590 O O . LEU A 1 73 ? -14.274 3.091 12.235 1.00 90.81 73 LEU A O 1
ATOM 594 N N . GLU A 1 74 ? -12.977 3.010 10.411 1.00 91.12 74 GLU A N 1
ATOM 595 C CA . GLU A 1 74 ? -13.993 3.526 9.484 1.00 91.12 74 GLU A CA 1
ATOM 596 C C . GLU A 1 74 ? -15.194 2.582 9.382 1.00 91.12 74 GLU A C 1
ATOM 598 O O . GLU A 1 74 ? -16.336 3.033 9.366 1.00 91.12 74 GLU A O 1
ATOM 603 N N . LYS A 1 75 ? -14.959 1.264 9.402 1.00 89.25 75 LYS A N 1
ATOM 604 C CA . LYS A 1 75 ? -16.045 0.281 9.480 1.00 89.25 75 LYS A CA 1
ATOM 605 C C . LYS A 1 75 ? -16.822 0.389 10.798 1.00 89.25 75 LYS A C 1
ATOM 607 O O . LYS A 1 75 ? -18.045 0.334 10.781 1.00 89.25 75 LYS A O 1
ATOM 612 N N . LEU A 1 76 ? -16.135 0.562 11.930 1.00 88.94 76 LEU A N 1
ATOM 613 C CA . LEU A 1 76 ? -16.792 0.770 13.227 1.00 88.94 76 LEU A CA 1
ATOM 614 C C . LEU A 1 76 ? -17.591 2.083 13.272 1.00 88.94 76 LEU A C 1
ATOM 616 O O . LEU A 1 76 ? -18.657 2.112 13.879 1.00 88.94 76 LEU A O 1
ATOM 620 N N . GLU A 1 77 ? -17.098 3.143 12.630 1.00 90.00 77 GLU A N 1
ATOM 621 C CA . GLU A 1 77 ? -17.810 4.417 12.473 1.00 90.00 77 GLU A CA 1
ATOM 622 C C . GLU A 1 77 ? -19.061 4.260 11.601 1.00 90.00 77 GLU A C 1
ATOM 624 O O . GLU A 1 77 ? -20.138 4.691 12.002 1.00 90.00 77 GLU A O 1
ATOM 629 N N . GLY A 1 78 ? -18.960 3.561 10.465 1.00 86.25 78 GLY A N 1
ATOM 630 C CA . GLY A 1 78 ? -20.111 3.266 9.603 1.00 86.25 78 GLY A CA 1
ATOM 631 C C . GLY A 1 78 ? -21.194 2.415 10.278 1.00 86.25 78 GLY A C 1
ATOM 632 O O . GLY A 1 78 ? -22.360 2.489 9.906 1.00 86.25 78 GLY A O 1
ATOM 633 N N . GLU A 1 79 ? -20.824 1.638 11.297 1.00 86.25 79 GLU A N 1
ATOM 634 C CA . GLU A 1 79 ? -21.750 0.871 12.139 1.00 86.25 79 GLU A CA 1
ATOM 635 C C . GLU A 1 79 ? -22.230 1.647 13.387 1.00 86.25 79 GLU A C 1
ATOM 637 O O . GLU A 1 79 ? -22.949 1.088 14.215 1.00 86.25 79 GLU A O 1
ATOM 642 N N . GLY A 1 80 ? -21.825 2.911 13.565 1.00 85.75 80 GLY A N 1
ATOM 643 C CA . GLY A 1 80 ? -22.213 3.752 14.706 1.00 85.75 80 GLY A CA 1
ATOM 644 C C . GLY A 1 80 ? -21.593 3.338 16.048 1.00 85.75 80 GLY A C 1
ATOM 645 O O . GLY A 1 80 ? -22.089 3.699 17.113 1.00 85.75 80 GLY A O 1
ATOM 646 N N . ILE A 1 81 ? -20.517 2.546 16.036 1.00 85.94 81 ILE A N 1
ATOM 647 C CA . ILE A 1 81 ? -19.884 2.011 17.254 1.00 85.94 81 ILE A CA 1
ATOM 648 C C . ILE A 1 81 ? -18.933 3.028 17.885 1.00 85.94 81 ILE A C 1
ATOM 650 O O . ILE A 1 81 ? -18.774 3.023 19.113 1.00 85.94 81 ILE A O 1
ATOM 654 N N . ILE A 1 82 ? -18.293 3.852 17.052 1.00 87.19 82 ILE A N 1
ATOM 655 C CA . ILE A 1 82 ? -17.366 4.923 17.426 1.00 87.19 82 ILE A CA 1
ATOM 656 C C . ILE A 1 82 ? -17.585 6.142 16.526 1.00 87.19 82 ILE A C 1
ATOM 658 O O . ILE A 1 82 ? -18.020 5.993 15.392 1.00 87.19 82 ILE A O 1
ATOM 662 N N . GLU A 1 83 ? -17.194 7.323 16.995 1.00 86.94 83 GLU A N 1
ATOM 663 C CA . GLU A 1 83 ? -17.145 8.543 16.180 1.00 86.94 83 GLU A CA 1
ATOM 664 C C . GLU A 1 83 ? -15.685 8.959 15.972 1.00 86.94 83 GLU A C 1
ATOM 666 O O . GLU A 1 83 ? -14.945 9.204 16.938 1.00 86.94 83 GLU A O 1
ATOM 671 N N . LEU A 1 84 ? -15.237 9.023 14.718 1.00 86.12 84 LEU A N 1
ATOM 672 C CA . LEU A 1 84 ? -13.879 9.429 14.373 1.00 86.12 84 LEU A CA 1
ATOM 673 C C . LEU A 1 84 ? -13.802 10.944 14.165 1.00 86.12 84 LEU A C 1
ATOM 675 O O . LEU A 1 84 ? -14.779 11.590 13.792 1.00 86.12 84 LEU A O 1
ATOM 679 N N . PRO A 1 85 ? -12.623 11.552 14.385 1.00 82.56 85 PRO A N 1
ATOM 680 C CA . PRO A 1 85 ? -12.455 12.968 14.096 1.00 82.56 85 PRO A CA 1
ATOM 681 C C . PRO A 1 85 ? -12.660 13.231 12.591 1.00 82.56 85 PRO A C 1
ATOM 683 O O . PRO A 1 85 ? -12.398 12.335 11.774 1.00 82.56 85 PRO A O 1
ATOM 686 N N . PRO A 1 86 ? -13.108 14.437 12.200 1.00 78.62 86 PRO A N 1
ATOM 687 C CA . PRO A 1 86 ? -13.353 14.772 10.802 1.00 78.62 86 PRO A CA 1
ATOM 688 C C . PRO A 1 86 ? -12.087 14.594 9.955 1.00 78.62 86 PRO A C 1
ATOM 690 O O . PRO A 1 86 ? -10.968 14.860 10.398 1.00 78.62 86 PRO A O 1
ATOM 693 N N . LEU A 1 87 ? -12.267 14.118 8.722 1.00 71.06 87 LEU A N 1
ATOM 694 C CA . LEU A 1 87 ? -11.182 13.991 7.753 1.00 71.06 87 LEU A CA 1
ATOM 695 C C . LEU A 1 87 ? -10.696 15.379 7.331 1.00 71.06 87 LEU A C 1
ATOM 697 O O . LEU A 1 87 ? -11.442 16.151 6.727 1.00 71.06 87 LEU A O 1
ATOM 701 N N . ASP A 1 88 ? -9.420 15.660 7.578 1.00 65.00 88 ASP A N 1
ATOM 702 C CA . ASP A 1 88 ? -8.742 16.807 6.987 1.00 65.00 88 ASP A CA 1
ATOM 703 C C . ASP A 1 88 ? -8.496 16.536 5.493 1.00 65.00 88 ASP A C 1
ATOM 705 O O . ASP A 1 88 ? -7.506 15.914 5.089 1.00 65.00 88 ASP A O 1
ATOM 709 N N . LYS A 1 89 ? -9.443 16.980 4.659 1.00 57.53 89 LYS A N 1
ATOM 710 C CA . LYS A 1 89 ? -9.390 16.830 3.198 1.00 57.53 89 LYS A CA 1
ATOM 711 C C . LYS A 1 89 ? -8.216 17.597 2.570 1.00 57.53 89 LYS A C 1
ATOM 713 O O . LYS A 1 89 ? -7.802 17.240 1.471 1.00 57.53 89 LYS A O 1
ATOM 718 N N . GLN A 1 90 ? -7.629 18.593 3.247 1.00 56.12 90 GLN A N 1
ATOM 719 C CA . GLN A 1 90 ? -6.505 19.366 2.698 1.00 56.12 90 GLN A CA 1
ATOM 720 C C . GLN A 1 90 ? -5.184 18.581 2.695 1.00 56.12 90 GLN A C 1
ATOM 722 O O . GLN A 1 90 ? -4.299 18.866 1.884 1.00 56.12 90 GLN A O 1
ATOM 727 N N . LYS A 1 91 ? -5.052 17.544 3.535 1.00 53.75 91 LYS A N 1
ATOM 728 C CA . LYS A 1 91 ? -3.869 16.665 3.566 1.00 53.75 91 LYS A CA 1
ATOM 729 C C . LYS A 1 91 ? -3.892 15.534 2.539 1.00 53.75 91 LYS A C 1
ATOM 731 O O . LYS A 1 91 ? -2.877 14.854 2.387 1.00 53.75 91 LYS A O 1
ATOM 736 N N . GLN A 1 92 ? -4.966 15.366 1.762 1.00 51.03 92 GLN A N 1
ATOM 737 C CA . GLN A 1 92 ? -4.950 14.526 0.556 1.00 51.03 92 GLN A CA 1
ATOM 738 C C . GLN A 1 92 ? -4.197 15.224 -0.589 1.00 51.03 92 GLN A C 1
ATOM 740 O O . GLN A 1 92 ? -4.680 15.326 -1.716 1.00 51.03 92 GLN A O 1
ATOM 745 N N . ARG A 1 93 ? -2.964 15.678 -0.344 1.00 49.53 93 ARG A N 1
ATOM 746 C CA . ARG A 1 93 ? -2.041 15.905 -1.451 1.00 49.53 93 ARG A CA 1
ATOM 747 C C . ARG A 1 93 ? -1.687 14.529 -1.991 1.00 49.53 93 ARG A C 1
ATOM 749 O O . ARG A 1 93 ? -0.786 13.860 -1.493 1.00 49.53 93 ARG A O 1
ATOM 756 N N . ARG A 1 94 ? -2.420 14.098 -3.024 1.00 51.22 94 ARG A N 1
ATOM 757 C CA . ARG A 1 94 ? -1.868 13.174 -4.012 1.00 51.22 94 ARG A CA 1
ATOM 758 C C . ARG A 1 94 ? -0.541 13.803 -4.417 1.00 51.22 94 ARG A C 1
ATOM 760 O O . ARG A 1 94 ? -0.538 14.835 -5.083 1.00 51.22 94 ARG A O 1
ATOM 767 N N . CYS A 1 95 ? 0.575 13.232 -3.974 1.00 47.47 95 CYS A N 1
ATOM 768 C CA . CYS A 1 95 ? 1.833 13.448 -4.664 1.00 47.47 95 CYS A CA 1
ATOM 769 C C . CYS A 1 95 ? 1.607 12.876 -6.060 1.00 47.47 95 CYS A C 1
ATOM 771 O O . CYS A 1 95 ? 1.822 11.688 -6.291 1.00 47.47 95 CYS A O 1
ATOM 773 N N . ALA A 1 96 ? 1.079 13.702 -6.963 1.00 51.66 96 ALA A N 1
ATOM 774 C CA . ALA A 1 96 ? 1.232 13.490 -8.381 1.00 51.66 96 ALA A CA 1
ATOM 775 C C . ALA A 1 96 ? 2.741 13.525 -8.582 1.00 51.66 96 ALA A C 1
ATOM 777 O O . ALA A 1 96 ? 3.362 14.589 -8.594 1.00 51.66 96 ALA A O 1
ATOM 778 N N . VAL A 1 97 ? 3.353 12.344 -8.563 1.00 56.19 97 VAL A N 1
ATOM 779 C CA . VAL A 1 97 ? 4.753 12.208 -8.921 1.00 56.19 97 VAL A CA 1
ATOM 780 C C . VAL A 1 97 ? 4.814 12.764 -10.333 1.00 56.19 97 VAL A C 1
ATOM 782 O O . VAL A 1 97 ? 4.152 12.234 -11.221 1.00 56.19 97 VAL A O 1
ATOM 785 N N . LYS A 1 98 ? 5.519 13.884 -10.524 1.00 58.41 98 LYS A N 1
ATOM 786 C CA . LYS A 1 98 ? 5.847 14.355 -11.867 1.00 58.41 98 LYS A CA 1
ATOM 787 C C . LYS A 1 98 ? 6.708 13.261 -12.478 1.00 58.41 98 LYS A C 1
ATOM 789 O O . LYS A 1 98 ? 7.873 13.118 -12.113 1.00 58.41 98 LYS A O 1
ATOM 794 N N . ILE A 1 99 ? 6.092 12.426 -13.302 1.00 62.16 99 ILE A N 1
ATOM 795 C CA . ILE A 1 99 ? 6.800 11.405 -14.056 1.00 62.16 99 ILE A CA 1
ATOM 796 C C . ILE A 1 99 ? 7.532 12.175 -15.156 1.00 62.16 99 ILE A C 1
ATOM 798 O O . ILE A 1 99 ? 6.868 12.875 -15.922 1.00 62.16 99 ILE A O 1
ATOM 802 N N . PRO A 1 100 ? 8.873 12.153 -15.188 1.00 61.97 100 PRO A N 1
ATOM 803 C CA . PRO A 1 100 ? 9.609 12.826 -16.246 1.00 61.97 100 PRO A CA 1
ATOM 804 C C . PRO A 1 100 ? 9.228 12.208 -17.594 1.00 61.97 100 PRO A C 1
ATOM 806 O O . PRO A 1 100 ? 9.118 10.987 -17.700 1.00 61.97 100 PRO A O 1
ATOM 809 N N . GLU A 1 101 ? 9.021 13.044 -18.610 1.00 64.19 101 GLU A N 1
ATOM 810 C CA . GLU A 1 101 ? 8.854 12.570 -19.983 1.00 64.19 101 GLU A CA 1
ATOM 811 C C . GLU A 1 101 ? 10.116 11.828 -20.413 1.00 64.19 101 GLU A C 1
ATOM 813 O O . GLU A 1 101 ? 11.240 12.320 -20.262 1.00 64.19 101 GLU A O 1
ATOM 818 N N . LEU A 1 102 ? 9.934 10.608 -20.910 1.00 66.44 102 LEU A N 1
ATOM 819 C CA . LEU A 1 102 ? 11.054 9.774 -21.285 1.00 66.44 102 LEU A CA 1
ATOM 820 C C . LEU A 1 102 ? 11.510 10.139 -22.696 1.00 66.44 102 LEU A C 1
ATOM 822 O O . LEU A 1 102 ? 10.768 9.978 -23.660 1.00 66.44 102 LEU A O 1
ATOM 826 N N . LYS A 1 103 ? 12.766 10.570 -22.835 1.00 63.56 103 LYS A N 1
ATOM 827 C CA . LYS A 1 103 ? 13.433 10.665 -24.140 1.00 63.56 103 LYS A CA 1
ATOM 828 C C . LYS A 1 103 ? 13.850 9.265 -24.594 1.00 63.56 103 LYS A C 1
ATOM 830 O O . LYS A 1 103 ? 15.025 8.911 -24.537 1.00 63.56 103 LYS A O 1
ATOM 835 N N . VAL A 1 104 ? 12.882 8.429 -24.953 1.00 61.62 104 VAL A N 1
ATOM 836 C CA . VAL A 1 104 ? 13.158 7.151 -25.621 1.00 61.62 104 VAL A CA 1
ATOM 837 C C . VAL A 1 104 ? 13.187 7.381 -27.118 1.00 61.62 104 VAL A C 1
ATOM 839 O O . VAL A 1 104 ? 12.318 8.076 -27.635 1.00 61.62 104 VAL A O 1
ATOM 842 N N . SER A 1 105 ? 14.142 6.757 -27.809 1.00 60.88 105 SER A N 1
ATOM 843 C CA . SER A 1 105 ? 14.066 6.635 -29.264 1.00 60.88 105 SER A CA 1
ATOM 844 C C . SER A 1 105 ? 12.740 5.969 -29.660 1.00 60.88 105 SER A C 1
ATOM 846 O O . SER A 1 105 ? 12.423 4.869 -29.202 1.00 60.88 105 SER A O 1
ATOM 848 N N . THR A 1 106 ? 11.966 6.661 -30.492 1.00 61.06 106 THR A N 1
ATOM 849 C CA . THR A 1 106 ? 10.701 6.206 -31.086 1.00 61.06 106 THR A CA 1
ATOM 850 C C . THR A 1 106 ? 10.919 5.288 -32.288 1.00 61.06 106 THR A C 1
ATOM 852 O O . THR A 1 106 ? 9.983 5.029 -33.038 1.00 61.06 106 THR A O 1
ATOM 855 N N . GLU A 1 107 ? 12.146 4.811 -32.504 1.00 64.38 107 GLU A N 1
ATOM 856 C CA . GLU A 1 107 ? 12.446 3.852 -33.560 1.00 64.38 107 GLU A CA 1
ATOM 857 C C . GLU A 1 107 ? 11.633 2.573 -33.368 1.00 64.38 107 GLU A C 1
ATOM 859 O O . GLU A 1 107 ? 11.774 1.858 -32.368 1.00 64.38 107 GLU A O 1
ATOM 864 N N . GLU A 1 108 ? 10.798 2.278 -34.362 1.00 66.62 108 GLU A N 1
ATOM 865 C CA . GLU A 1 108 ? 10.076 1.021 -34.424 1.00 66.62 108 GLU A CA 1
ATOM 866 C C . GLU A 1 108 ? 11.052 -0.151 -34.424 1.00 66.62 108 GLU A C 1
ATOM 868 O O . GLU A 1 108 ? 12.041 -0.207 -35.161 1.00 66.62 108 GLU A O 1
ATOM 873 N N . ILE A 1 109 ? 10.746 -1.123 -33.576 1.00 72.88 109 ILE A N 1
ATOM 874 C CA . ILE A 1 109 ? 11.493 -2.365 -33.505 1.00 72.88 109 ILE A CA 1
ATOM 875 C C . ILE A 1 109 ? 10.839 -3.320 -34.502 1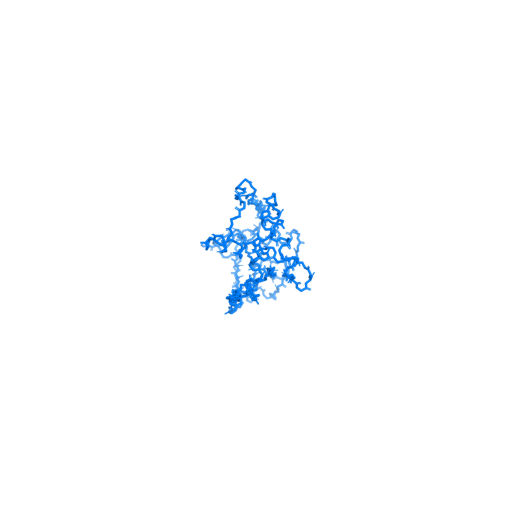.00 72.88 109 ILE A C 1
ATOM 877 O O . ILE A 1 109 ? 9.822 -3.935 -34.200 1.00 72.88 109 ILE A O 1
ATOM 881 N N . ARG A 1 110 ? 11.413 -3.407 -35.705 1.00 73.12 110 ARG A N 1
ATOM 882 C CA . ARG A 1 110 ? 11.000 -4.348 -36.754 1.00 73.12 110 ARG A CA 1
ATOM 883 C C . ARG A 1 110 ? 12.010 -5.488 -36.850 1.00 73.12 110 ARG A C 1
ATOM 885 O O . ARG A 1 110 ? 13.211 -5.230 -36.855 1.00 73.12 110 ARG A O 1
ATOM 892 N N . GLY A 1 111 ? 11.520 -6.719 -36.921 1.00 77.25 111 GLY A N 1
ATOM 893 C CA . GLY A 1 111 ? 12.334 -7.930 -37.035 1.00 77.25 111 GLY A CA 1
ATOM 894 C C . GLY A 1 111 ? 11.600 -9.149 -36.488 1.00 77.25 111 GLY A C 1
ATOM 895 O O . GLY A 1 111 ? 10.557 -9.016 -35.841 1.00 77.25 111 GLY A O 1
ATOM 896 N N . GLU A 1 112 ? 12.140 -10.334 -36.738 1.00 77.25 112 GLU A N 1
ATOM 897 C CA . GLU A 1 112 ? 11.672 -11.554 -36.090 1.00 77.25 112 GLU A CA 1
ATOM 898 C C . GLU 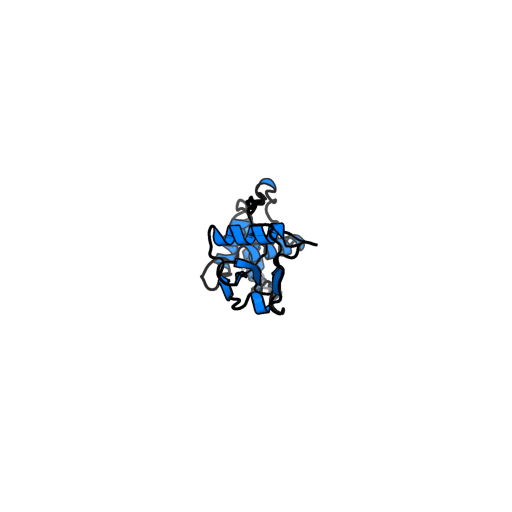A 1 112 ? 12.191 -11.609 -34.650 1.00 77.25 112 GLU A C 1
ATOM 900 O O . GLU A 1 112 ? 13.239 -11.055 -34.328 1.00 77.25 112 GLU A O 1
ATOM 905 N N . ALA A 1 113 ? 11.497 -12.318 -33.755 1.00 75.69 113 ALA A N 1
ATOM 906 C CA . ALA A 1 113 ? 11.933 -12.444 -32.358 1.00 75.69 113 ALA A CA 1
ATOM 907 C C . ALA A 1 113 ? 13.381 -12.967 -32.227 1.00 75.69 113 ALA A C 1
ATOM 909 O O . ALA A 1 113 ? 14.101 -12.558 -31.319 1.00 75.69 113 ALA A O 1
ATOM 910 N N . ARG A 1 114 ? 13.810 -13.810 -33.177 1.00 81.56 114 ARG A N 1
ATOM 911 C CA . ARG A 1 114 ? 15.161 -14.384 -33.261 1.00 81.56 114 ARG A CA 1
ATOM 912 C C . ARG A 1 114 ? 16.251 -13.333 -33.479 1.00 81.56 114 ARG A C 1
ATOM 914 O O . ARG A 1 114 ? 17.359 -13.503 -32.984 1.00 81.56 114 ARG A O 1
ATOM 921 N N . ASP A 1 115 ? 15.934 -12.227 -34.152 1.00 82.12 115 ASP A N 1
ATOM 922 C CA . ASP A 1 115 ? 16.885 -11.134 -34.408 1.00 82.12 115 ASP A CA 1
ATOM 923 C C . ASP A 1 115 ? 17.261 -10.380 -33.122 1.00 82.12 115 ASP A C 1
ATOM 925 O O . ASP A 1 115 ? 18.274 -9.678 -33.060 1.00 82.12 115 ASP A O 1
ATOM 929 N N . PHE A 1 116 ? 16.443 -10.540 -32.080 1.00 80.69 116 PHE A N 1
ATOM 930 C CA . PHE A 1 116 ? 16.606 -9.909 -30.775 1.00 80.69 116 PHE A CA 1
ATOM 931 C C . PHE A 1 116 ? 17.114 -10.882 -29.707 1.00 80.69 116 PHE A C 1
ATOM 933 O O . PHE A 1 116 ? 17.131 -10.558 -28.519 1.00 80.69 116 PHE A O 1
ATOM 940 N N . GLU A 1 117 ? 17.539 -12.082 -30.097 1.00 83.44 117 GLU A N 1
ATOM 941 C CA . GLU A 1 117 ? 18.185 -13.000 -29.171 1.00 83.44 117 GLU A CA 1
ATOM 942 C C . GLU A 1 117 ? 19.660 -12.595 -28.937 1.00 83.44 117 GLU A C 1
ATOM 944 O O . GLU A 1 117 ? 20.371 -12.184 -29.864 1.00 83.44 117 GLU A O 1
ATOM 949 N N . PRO A 1 118 ? 20.171 -12.699 -27.695 1.00 87.75 118 PRO A N 1
ATOM 950 C CA . PRO A 1 118 ? 19.482 -13.152 -26.487 1.00 87.75 118 PRO A CA 1
ATOM 951 C C . PRO A 1 118 ? 18.690 -12.033 -25.782 1.00 87.75 118 PRO A C 1
ATOM 953 O O . PRO A 1 118 ? 19.206 -10.937 -25.534 1.00 87.75 118 PRO A O 1
ATOM 956 N N . ILE A 1 119 ? 17.464 -12.358 -25.360 1.00 88.06 119 ILE A N 1
ATOM 957 C CA . ILE A 1 119 ? 16.621 -11.478 -24.542 1.00 88.06 119 ILE A CA 1
ATOM 958 C C . ILE A 1 119 ? 16.891 -11.749 -23.061 1.00 88.06 119 ILE A C 1
ATOM 960 O O . ILE A 1 119 ? 16.839 -12.892 -22.610 1.00 88.06 119 ILE A O 1
ATOM 964 N N . HIS A 1 120 ? 17.135 -10.694 -22.287 1.00 90.56 120 HIS A N 1
ATOM 965 C CA . HIS A 1 120 ? 17.320 -10.777 -20.841 1.00 90.56 120 HIS A CA 1
ATOM 966 C C . HIS A 1 120 ? 16.460 -9.752 -20.096 1.00 90.56 120 HIS A C 1
ATOM 968 O O . HIS A 1 120 ? 16.034 -8.731 -20.644 1.00 90.56 120 HIS A O 1
ATOM 974 N N . LEU A 1 121 ? 16.188 -10.059 -18.825 1.00 91.38 121 LEU A N 1
ATOM 975 C CA . LEU A 1 121 ? 15.424 -9.210 -17.919 1.00 91.38 121 LEU A CA 1
ATOM 976 C C . LEU A 1 121 ? 16.363 -8.536 -16.924 1.00 91.38 121 LEU A C 1
ATOM 978 O O . LEU A 1 121 ? 17.064 -9.212 -16.171 1.00 91.38 121 LEU A O 1
ATOM 982 N N . GLU A 1 122 ? 16.328 -7.210 -16.875 1.00 92.31 122 GLU A N 1
ATOM 983 C CA . GLU A 1 122 ? 17.105 -6.422 -15.919 1.00 92.31 122 GLU A CA 1
ATOM 984 C C . GLU A 1 122 ? 16.175 -5.760 -14.903 1.00 92.31 122 GLU A C 1
ATOM 986 O O . GLU A 1 122 ? 15.205 -5.108 -15.282 1.00 92.31 122 GLU A O 1
ATOM 991 N N . ILE A 1 123 ? 16.447 -5.938 -13.607 1.00 93.12 123 ILE A N 1
ATOM 992 C CA . ILE A 1 123 ? 15.633 -5.353 -12.532 1.00 93.12 123 ILE A CA 1
ATOM 993 C C . ILE A 1 123 ? 15.827 -3.836 -12.519 1.00 93.12 123 ILE A C 1
ATOM 995 O O . ILE A 1 123 ? 16.943 -3.370 -12.323 1.00 93.12 123 ILE A O 1
ATOM 999 N N . ALA A 1 124 ? 14.732 -3.081 -12.613 1.00 91.75 124 ALA A N 1
ATOM 1000 C CA . ALA A 1 124 ? 14.735 -1.634 -12.439 1.00 91.75 124 ALA A CA 1
ATOM 1001 C C . ALA A 1 124 ? 14.927 -1.282 -10.955 1.00 91.75 124 ALA A C 1
ATOM 1003 O O . ALA A 1 124 ? 14.004 -1.401 -10.139 1.00 91.75 124 ALA A O 1
ATOM 1004 N N . ARG A 1 125 ? 16.134 -0.851 -10.585 1.00 90.31 125 ARG A N 1
ATOM 1005 C CA . ARG A 1 125 ? 16.489 -0.531 -9.200 1.00 90.31 125 ARG A CA 1
ATOM 1006 C C . ARG A 1 125 ? 15.882 0.803 -8.745 1.00 90.31 125 ARG A C 1
ATOM 1008 O O . ARG A 1 125 ? 15.592 1.683 -9.562 1.00 90.31 125 ARG A O 1
ATOM 1015 N N . PRO A 1 126 ? 15.685 0.999 -7.426 1.00 85.44 126 PRO A N 1
ATOM 1016 C CA . PRO A 1 126 ? 15.247 2.285 -6.891 1.00 85.44 126 PRO A CA 1
ATOM 1017 C C . PRO A 1 126 ? 16.185 3.423 -7.318 1.00 85.44 126 PRO A C 1
ATOM 1019 O O . PRO A 1 126 ? 17.397 3.309 -7.175 1.00 85.44 126 PRO A O 1
ATOM 1022 N N . GLY A 1 127 ? 15.621 4.530 -7.809 1.00 87.06 127 GLY A N 1
ATOM 1023 C CA . GLY A 1 127 ? 16.385 5.671 -8.320 1.00 87.06 127 GLY A CA 1
ATOM 1024 C C . GLY A 1 127 ? 15.950 6.056 -9.732 1.00 87.06 127 GLY A C 1
ATOM 1025 O O . GLY A 1 127 ? 14.754 6.051 -10.034 1.00 87.06 127 GLY A O 1
ATOM 1026 N N . GLU A 1 128 ? 16.917 6.401 -10.581 1.00 85.12 128 GLU A N 1
ATOM 1027 C CA . GLU A 1 128 ? 16.677 6.823 -11.968 1.00 85.12 128 GLU A CA 1
ATOM 1028 C C . GLU A 1 128 ? 16.110 5.697 -12.844 1.00 85.12 128 GLU A C 1
ATOM 1030 O O . GLU A 1 128 ? 15.196 5.942 -13.627 1.00 85.12 128 GLU A O 1
ATOM 1035 N N . GLU A 1 129 ? 16.554 4.451 -12.656 1.00 87.75 129 GLU A N 1
ATOM 1036 C CA . GLU A 1 129 ? 16.026 3.291 -13.390 1.00 87.75 129 GLU A CA 1
ATOM 1037 C C . GLU A 1 129 ? 14.525 3.105 -13.156 1.00 87.75 129 GLU A C 1
ATOM 1039 O O . GLU A 1 129 ? 13.750 2.991 -14.103 1.00 87.75 129 GLU A O 1
ATOM 1044 N N . LEU A 1 130 ? 14.077 3.150 -11.898 1.00 87.69 130 LEU A N 1
ATOM 1045 C CA . LEU A 1 130 ? 12.656 3.041 -11.583 1.00 87.69 130 LEU A CA 1
ATOM 1046 C C . LEU A 1 130 ? 11.840 4.234 -12.107 1.00 87.69 130 LEU A C 1
ATOM 1048 O O . LEU A 1 130 ? 10.687 4.056 -12.505 1.00 87.69 130 LEU A O 1
ATOM 1052 N N . LYS A 1 131 ? 12.406 5.450 -12.128 1.00 86.31 131 LYS A N 1
ATOM 1053 C CA . LYS A 1 131 ? 11.752 6.617 -12.751 1.00 86.31 131 LYS A CA 1
ATOM 1054 C C . LYS A 1 131 ? 11.597 6.415 -14.257 1.00 86.31 131 LYS A C 1
ATOM 1056 O O . LYS A 1 131 ? 10.503 6.626 -14.775 1.00 86.31 131 LYS A O 1
ATOM 1061 N N . ARG A 1 132 ? 12.654 5.949 -14.931 1.00 86.25 132 ARG A N 1
ATOM 1062 C CA . ARG A 1 132 ? 12.647 5.589 -16.355 1.00 86.25 132 ARG A CA 1
ATOM 1063 C C . ARG A 1 132 ? 11.610 4.511 -16.647 1.00 86.25 132 ARG A C 1
ATOM 1065 O O . ARG A 1 132 ? 10.819 4.667 -17.570 1.00 86.25 132 ARG A O 1
ATOM 1072 N N . TRP A 1 133 ? 11.548 3.471 -15.821 1.00 88.19 133 TRP A N 1
ATOM 1073 C CA . TRP A 1 133 ? 10.559 2.403 -15.943 1.00 88.19 133 TRP A CA 1
ATOM 1074 C C . TRP A 1 133 ? 9.126 2.943 -15.856 1.00 88.19 133 TRP A C 1
ATOM 1076 O O . TRP A 1 133 ? 8.295 2.638 -16.707 1.00 88.19 133 TRP A O 1
ATOM 1086 N N . ARG A 1 134 ? 8.833 3.807 -14.875 1.00 86.81 134 ARG A N 1
ATOM 1087 C CA . ARG A 1 134 ? 7.502 4.427 -14.737 1.00 86.81 134 ARG A CA 1
ATOM 1088 C C . ARG A 1 134 ? 7.152 5.325 -15.914 1.00 86.81 134 ARG A C 1
ATOM 1090 O O . ARG A 1 134 ? 6.015 5.301 -16.363 1.00 86.81 134 ARG A O 1
ATOM 1097 N N . ALA A 1 135 ? 8.113 6.090 -16.421 1.00 85.31 135 ALA A N 1
ATOM 1098 C CA . ALA A 1 135 ? 7.903 6.928 -17.593 1.00 85.31 135 ALA A CA 1
ATOM 1099 C C . ALA A 1 135 ? 7.592 6.089 -18.841 1.00 85.31 135 ALA A C 1
ATOM 1101 O O . ALA A 1 135 ? 6.687 6.426 -19.599 1.00 85.31 135 ALA A O 1
ATOM 1102 N N . TYR A 1 136 ? 8.254 4.938 -18.982 1.00 83.94 136 TYR A N 1
ATOM 1103 C CA . TYR A 1 136 ? 7.958 3.960 -20.023 1.00 83.94 136 TYR A CA 1
ATOM 1104 C C . TYR A 1 136 ? 6.516 3.442 -19.920 1.00 83.94 136 TYR A C 1
ATOM 1106 O O . TYR A 1 136 ? 5.771 3.491 -20.896 1.00 83.94 136 TYR A O 1
ATOM 1114 N N . VAL A 1 137 ? 6.086 2.991 -18.735 1.00 85.69 137 VAL A N 1
ATOM 1115 C CA . VAL A 1 137 ? 4.693 2.559 -18.515 1.00 85.69 137 VAL A CA 1
ATOM 1116 C C . VAL A 1 137 ? 3.720 3.694 -18.808 1.00 85.69 137 VAL A C 1
ATOM 1118 O O . VAL A 1 137 ? 2.703 3.475 -19.454 1.00 85.69 137 VAL A O 1
ATOM 1121 N N . ASN A 1 138 ? 4.036 4.913 -18.376 1.00 83.81 138 ASN A N 1
ATOM 1122 C CA . ASN A 1 138 ? 3.173 6.064 -18.589 1.00 83.81 138 ASN A CA 1
ATOM 1123 C C . ASN A 1 138 ? 2.938 6.382 -20.072 1.00 83.81 138 ASN A C 1
ATOM 1125 O O . ASN A 1 138 ? 1.859 6.844 -20.422 1.00 83.81 138 ASN A O 1
ATOM 1129 N N . GLN A 1 139 ? 3.940 6.135 -20.917 1.00 80.94 139 GLN A N 1
ATOM 1130 C CA . GLN A 1 139 ? 3.889 6.422 -22.347 1.00 80.94 139 GLN A CA 1
ATOM 1131 C C . GLN A 1 139 ? 3.258 5.288 -23.168 1.00 80.94 139 GLN A C 1
ATOM 1133 O O . GLN A 1 139 ? 2.502 5.564 -24.092 1.00 80.94 139 GLN A O 1
ATOM 1138 N N . TYR A 1 140 ? 3.574 4.026 -22.855 1.00 77.38 140 TYR A N 1
ATOM 1139 C CA . TYR A 1 140 ? 3.212 2.880 -23.704 1.00 77.38 140 TYR A CA 1
ATOM 1140 C C . TYR A 1 140 ? 2.053 2.032 -23.163 1.00 77.38 140 TYR A C 1
ATOM 1142 O O . TYR A 1 140 ? 1.464 1.254 -23.909 1.00 77.38 140 TYR A O 1
ATOM 1150 N N . HIS A 1 141 ? 1.703 2.144 -21.879 1.00 81.56 141 HIS A N 1
ATOM 1151 C CA . HIS A 1 141 ? 0.567 1.416 -21.318 1.00 81.56 141 HIS A CA 1
ATOM 1152 C C . HIS A 1 141 ? -0.701 2.265 -21.393 1.00 81.56 141 HIS A C 1
ATOM 1154 O O . HIS A 1 141 ? -0.712 3.409 -20.950 1.00 81.56 141 HIS A O 1
ATOM 1160 N N . MET A 1 142 ? -1.807 1.678 -21.853 1.00 77.56 142 MET A N 1
ATOM 1161 C CA . MET A 1 142 ? -3.093 2.373 -22.033 1.00 77.56 142 MET A CA 1
ATOM 1162 C C . MET A 1 142 ? -3.618 3.090 -20.775 1.00 77.56 142 MET A C 1
ATOM 1164 O O . MET A 1 142 ? -4.318 4.092 -20.875 1.00 77.56 142 MET A O 1
ATOM 1168 N N . LEU A 1 143 ? -3.286 2.593 -19.577 1.00 78.81 143 LEU A N 1
ATOM 1169 C CA . LEU A 1 143 ? -3.687 3.226 -18.312 1.00 78.81 143 LEU A CA 1
ATOM 1170 C C . LEU A 1 143 ? -2.668 4.247 -17.789 1.00 78.81 143 LEU A C 1
ATOM 1172 O O . LEU A 1 143 ? -2.973 4.951 -16.828 1.00 78.81 143 LEU A O 1
ATOM 1176 N N . GLY A 1 144 ? -1.473 4.313 -18.369 1.00 77.81 144 GLY A N 1
ATOM 1177 C CA . GLY A 1 144 ? -0.334 5.055 -17.839 1.00 77.81 144 GLY A CA 1
ATOM 1178 C C . GLY A 1 144 ? 0.179 4.529 -16.488 1.00 77.81 144 GLY A C 1
ATOM 1179 O O . GLY A 1 144 ? -0.274 3.492 -15.991 1.00 77.81 144 GLY A O 1
ATOM 1180 N N . ASP A 1 145 ? 1.126 5.244 -15.867 1.00 75.31 145 ASP A N 1
ATOM 1181 C CA . ASP A 1 145 ? 1.620 4.891 -14.528 1.00 75.31 145 ASP A CA 1
ATOM 1182 C C . ASP A 1 145 ? 0.554 5.244 -13.487 1.00 75.31 145 ASP A C 1
ATOM 1184 O O . ASP A 1 145 ? 0.098 6.386 -13.359 1.00 75.31 145 ASP A O 1
ATOM 1188 N N . LYS A 1 146 ? 0.133 4.234 -12.728 1.00 72.38 146 LYS A N 1
ATOM 1189 C CA . LYS A 1 146 ? -0.831 4.385 -11.641 1.00 72.38 146 LYS A CA 1
ATOM 1190 C C . LYS A 1 146 ? -0.191 3.986 -10.329 1.00 72.38 146 LYS A C 1
ATOM 1192 O O . LYS A 1 146 ? 0.698 3.139 -10.252 1.00 72.38 146 LYS A O 1
ATOM 1197 N N . TRP A 1 147 ? -0.695 4.585 -9.257 1.00 63.53 147 TRP A N 1
ATOM 1198 C CA . TRP A 1 147 ? -0.342 4.144 -7.921 1.00 63.53 147 TRP A CA 1
ATOM 1199 C C . TRP A 1 147 ? -0.943 2.759 -7.670 1.00 63.53 147 TRP A C 1
ATOM 1201 O O . TRP A 1 147 ? -2.153 2.627 -7.491 1.00 63.53 147 TRP A O 1
ATOM 1211 N N . VAL A 1 148 ? -0.094 1.732 -7.668 1.00 65.94 148 VAL A N 1
ATOM 1212 C CA . VAL A 1 148 ? -0.484 0.352 -7.362 1.00 65.94 148 VAL A CA 1
ATOM 1213 C C . VAL A 1 148 ? -0.016 0.004 -5.952 1.00 65.94 148 VAL A C 1
ATOM 1215 O O . VAL A 1 148 ? 1.109 0.326 -5.562 1.00 65.94 148 VAL A O 1
ATOM 1218 N N . PHE A 1 149 ? -0.887 -0.639 -5.180 1.00 62.19 149 PHE A N 1
ATOM 1219 C CA . PHE A 1 149 ? -0.579 -1.114 -3.835 1.00 62.19 149 PHE A CA 1
ATOM 1220 C C . PHE A 1 149 ? 0.050 -2.510 -3.885 1.00 62.19 149 PHE A C 1
ATOM 1222 O O . PHE A 1 149 ? -0.327 -3.331 -4.715 1.00 62.19 149 PHE A O 1
ATOM 1229 N N . GLY A 1 150 ? 0.971 -2.788 -2.960 1.00 70.69 150 GLY A N 1
ATOM 1230 C CA . GLY A 1 150 ? 1.595 -4.105 -2.804 1.00 70.69 150 GLY A CA 1
ATOM 1231 C C . GLY A 1 150 ? 3.048 -4.177 -3.274 1.00 70.69 150 GLY A C 1
ATOM 1232 O O . GLY A 1 150 ? 3.600 -3.232 -3.843 1.00 70.69 150 GLY A O 1
ATOM 1233 N N . SER A 1 151 ? 3.681 -5.312 -2.978 1.00 78.75 151 SER A N 1
ATOM 1234 C CA . SER A 1 151 ? 5.051 -5.605 -3.403 1.00 78.75 151 SER A CA 1
ATOM 1235 C C . SER A 1 151 ? 5.094 -5.851 -4.907 1.00 78.75 151 SER A C 1
ATOM 1237 O O . SER A 1 151 ? 4.223 -6.529 -5.453 1.00 78.75 151 SER A O 1
ATOM 1239 N N . ARG A 1 152 ? 6.118 -5.323 -5.576 1.00 83.50 152 ARG A N 1
ATOM 1240 C CA . ARG A 1 152 ? 6.292 -5.458 -7.022 1.00 83.50 152 ARG A CA 1
ATOM 1241 C C . ARG A 1 152 ? 7.760 -5.572 -7.401 1.00 83.50 152 ARG A C 1
ATOM 1243 O O . ARG A 1 152 ? 8.608 -4.983 -6.736 1.00 83.50 152 ARG A O 1
ATOM 1250 N N . LEU A 1 153 ? 8.018 -6.309 -8.473 1.00 87.38 153 LEU A N 1
ATOM 1251 C CA . LEU A 1 153 ? 9.299 -6.386 -9.161 1.00 87.38 153 LEU A CA 1
ATOM 1252 C C . LEU A 1 153 ? 9.109 -5.838 -10.570 1.00 87.38 153 LEU A C 1
ATOM 1254 O O . LEU A 1 153 ? 8.168 -6.206 -11.273 1.00 87.38 153 LEU A O 1
ATOM 1258 N N . GLN A 1 154 ? 9.985 -4.922 -10.953 1.00 91.00 154 GLN A N 1
ATOM 1259 C CA . GLN A 1 154 ? 9.924 -4.212 -12.221 1.00 91.00 154 GLN A CA 1
ATOM 1260 C C . GLN A 1 154 ? 11.162 -4.555 -13.023 1.00 91.00 154 GLN A C 1
ATOM 1262 O O . GLN A 1 154 ? 12.268 -4.474 -12.495 1.00 91.00 154 GLN A O 1
ATOM 1267 N N . TYR A 1 155 ? 10.963 -4.934 -14.280 1.00 92.44 155 TYR A N 1
ATOM 1268 C CA . TYR A 1 155 ? 12.039 -5.325 -15.175 1.00 92.44 155 TYR A CA 1
ATOM 1269 C C . TYR A 1 155 ? 11.995 -4.521 -16.470 1.00 92.44 155 TYR A C 1
ATOM 1271 O O . TYR A 1 155 ? 10.921 -4.152 -16.959 1.00 92.44 155 TYR A O 1
ATOM 1279 N N . PHE A 1 156 ? 13.170 -4.298 -17.043 1.00 91.12 156 PHE A N 1
ATOM 1280 C CA . PHE A 1 156 ? 13.351 -3.960 -18.446 1.00 91.12 156 PHE A CA 1
ATOM 1281 C C . PHE A 1 156 ? 13.581 -5.236 -19.247 1.00 91.12 156 PHE A C 1
ATOM 1283 O O . PHE A 1 156 ? 14.280 -6.140 -18.792 1.00 91.12 156 PHE A O 1
ATOM 1290 N N . ILE A 1 157 ? 12.995 -5.296 -20.439 1.00 90.81 157 ILE A N 1
ATOM 1291 C CA . ILE A 1 157 ? 13.242 -6.356 -21.414 1.00 90.81 157 ILE A CA 1
ATOM 1292 C C . ILE A 1 157 ? 14.298 -5.817 -22.375 1.00 90.81 157 ILE A C 1
ATOM 1294 O O . ILE A 1 157 ? 14.034 -4.833 -23.073 1.00 90.81 157 ILE A O 1
ATOM 1298 N N . LYS A 1 158 ? 15.487 -6.423 -22.395 1.00 88.88 158 LYS A N 1
AT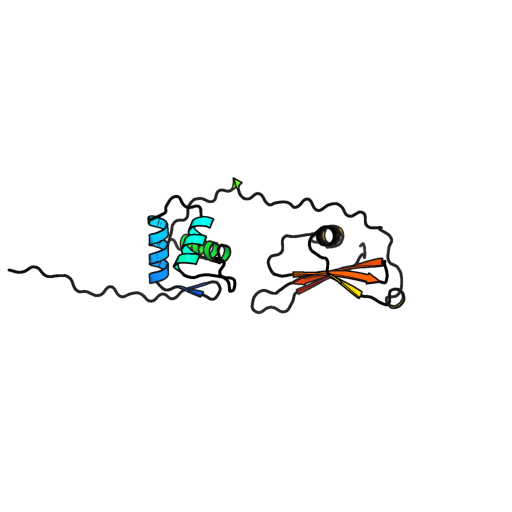OM 1299 C CA . LYS A 1 158 ? 16.620 -5.971 -23.210 1.00 88.88 158 LYS A CA 1
ATOM 1300 C C . LYS A 1 158 ? 17.117 -7.064 -24.148 1.00 88.88 158 LYS A C 1
ATOM 1302 O O . LYS A 1 158 ? 17.145 -8.238 -23.792 1.00 88.88 158 LYS A O 1
ATOM 1307 N N . SER A 1 159 ? 17.547 -6.643 -25.330 1.00 87.81 159 SER A N 1
ATOM 1308 C CA . SER A 1 159 ? 18.337 -7.423 -26.281 1.00 87.81 159 SER A CA 1
ATOM 1309 C C . SER A 1 159 ? 19.645 -6.677 -26.502 1.00 87.81 159 SER A C 1
ATOM 1311 O O . SER A 1 159 ? 19.647 -5.605 -27.116 1.00 87.81 159 SER A O 1
ATOM 1313 N N . ARG A 1 160 ? 20.759 -7.222 -25.999 1.00 83.19 160 ARG A N 1
ATOM 1314 C CA . ARG A 1 160 ? 22.048 -6.504 -25.925 1.00 83.19 160 ARG A CA 1
ATOM 1315 C C . ARG A 1 160 ? 21.840 -5.150 -25.213 1.00 83.19 160 ARG A C 1
ATOM 1317 O O . ARG A 1 160 ? 21.240 -5.126 -24.145 1.00 83.19 160 ARG A O 1
ATOM 1324 N N . GLU A 1 161 ? 22.232 -4.035 -25.826 1.00 79.31 161 GLU A N 1
ATOM 1325 C CA . GLU A 1 161 ? 22.017 -2.678 -25.290 1.00 79.31 161 GLU A CA 1
ATOM 1326 C C . GLU A 1 161 ? 20.629 -2.087 -25.614 1.00 79.31 161 GLU A C 1
ATOM 1328 O O . GLU A 1 161 ? 20.293 -0.984 -25.177 1.00 79.31 161 GLU A O 1
ATOM 1333 N N . LYS A 1 162 ? 19.794 -2.792 -26.392 1.00 81.56 162 LYS A N 1
ATOM 1334 C CA . LYS A 1 162 ? 18.497 -2.277 -26.849 1.00 81.56 162 LYS A CA 1
ATOM 1335 C C . LYS A 1 162 ? 17.376 -2.671 -25.892 1.00 81.56 162 LYS A C 1
ATOM 1337 O O . LYS A 1 162 ? 17.092 -3.848 -25.690 1.00 81.56 162 LYS A O 1
ATOM 1342 N N . GLU A 1 163 ? 16.679 -1.677 -25.353 1.00 84.00 163 GLU A N 1
ATOM 1343 C CA . GLU A 1 163 ? 15.451 -1.871 -24.575 1.00 84.00 163 GLU A CA 1
ATOM 1344 C C . GLU A 1 163 ? 14.255 -2.143 -25.503 1.00 84.00 163 GLU A C 1
ATOM 1346 O O . GLU A 1 163 ? 13.847 -1.272 -26.272 1.00 84.00 163 GLU A O 1
ATOM 1351 N N . LEU A 1 164 ? 13.667 -3.333 -25.398 1.00 85.50 164 LEU A N 1
ATOM 1352 C CA . LEU A 1 164 ? 12.508 -3.770 -26.184 1.00 85.50 164 LEU A CA 1
ATOM 1353 C C . LEU A 1 164 ? 11.174 -3.471 -25.488 1.00 85.50 164 LEU A C 1
ATOM 1355 O O . LEU A 1 164 ? 10.143 -3.305 -26.137 1.00 85.50 164 LEU A O 1
ATOM 1359 N N . GLY A 1 165 ? 11.187 -3.435 -24.156 1.00 86.38 165 GLY A N 1
ATOM 1360 C CA . GLY A 1 165 ? 9.980 -3.589 -23.351 1.00 86.38 165 GLY A CA 1
ATOM 1361 C C . GLY A 1 165 ? 10.198 -3.282 -21.879 1.00 86.38 165 GLY A C 1
ATOM 1362 O O . GLY A 1 165 ? 11.331 -3.127 -21.412 1.00 86.38 165 GLY A O 1
ATOM 1363 N N . CYS A 1 166 ? 9.106 -3.286 -21.125 1.00 88.81 166 CYS A N 1
ATOM 1364 C CA . CYS A 1 166 ? 9.161 -3.392 -19.678 1.00 88.81 166 CYS A CA 1
ATOM 1365 C C . CYS A 1 166 ? 8.094 -4.359 -19.147 1.00 88.81 166 CYS A C 1
ATOM 1367 O O . CYS A 1 166 ? 7.100 -4.663 -19.807 1.00 88.81 166 CYS A O 1
ATOM 1369 N N . LEU A 1 167 ? 8.348 -4.892 -17.956 1.00 88.25 167 LEU A N 1
ATOM 1370 C CA . LEU A 1 167 ? 7.555 -5.938 -17.323 1.00 88.25 167 LEU A CA 1
ATOM 1371 C C . LEU A 1 167 ? 7.345 -5.608 -15.845 1.00 88.25 167 LEU A C 1
ATOM 1373 O O . LEU A 1 167 ? 8.281 -5.166 -15.174 1.00 88.25 167 LEU A O 1
ATOM 1377 N N . GLN A 1 168 ? 6.148 -5.863 -15.317 1.00 86.75 168 GLN A N 1
ATOM 1378 C CA . GLN A 1 168 ? 5.891 -5.829 -13.875 1.00 86.75 168 GLN A CA 1
ATOM 1379 C C . GLN A 1 168 ? 5.364 -7.174 -13.379 1.00 86.75 168 GLN A C 1
ATOM 1381 O O . GLN A 1 168 ? 4.353 -7.666 -13.879 1.00 86.75 168 GLN A O 1
ATOM 1386 N N . PHE A 1 169 ? 5.983 -7.690 -12.319 1.00 84.00 169 PHE A N 1
ATOM 1387 C CA . PHE A 1 169 ? 5.401 -8.702 -11.443 1.00 84.00 169 PHE A CA 1
ATOM 1388 C C . PHE A 1 169 ? 4.881 -8.027 -10.180 1.00 84.00 169 PHE A C 1
ATOM 1390 O O . PHE A 1 169 ? 5.590 -7.239 -9.554 1.00 84.00 169 PHE A O 1
ATOM 1397 N N . SER A 1 170 ? 3.652 -8.335 -9.780 1.00 81.06 170 SER A N 1
ATOM 1398 C CA . SER A 1 170 ? 3.063 -7.793 -8.552 1.00 81.06 170 SER A CA 1
ATOM 1399 C C . SER A 1 170 ? 2.482 -8.896 -7.683 1.00 81.06 170 SER A C 1
ATOM 1401 O O . SER A 1 170 ? 1.937 -9.879 -8.185 1.00 81.06 170 SER A O 1
ATOM 1403 N N . ALA A 1 171 ? 2.638 -8.736 -6.369 1.00 70.62 171 ALA A N 1
ATOM 1404 C CA . ALA A 1 171 ? 2.041 -9.632 -5.397 1.00 70.62 171 ALA A CA 1
ATOM 1405 C C . ALA A 1 171 ? 0.517 -9.500 -5.453 1.00 70.62 171 ALA A C 1
ATOM 1407 O O . ALA A 1 171 ? -0.031 -8.400 -5.350 1.00 70.62 171 ALA A O 1
ATOM 1408 N N . SER A 1 172 ? -0.155 -10.632 -5.597 1.00 62.03 172 SER A N 1
ATOM 1409 C CA . SER A 1 172 ? -1.608 -10.690 -5.640 1.00 62.03 172 SER A CA 1
ATOM 1410 C C . SER A 1 172 ? -2.214 -10.524 -4.249 1.00 62.03 172 SER A C 1
ATOM 1412 O O . SER A 1 172 ? -1.598 -10.862 -3.233 1.00 62.03 172 SER A O 1
ATOM 1414 N N . ALA A 1 173 ? -3.448 -10.021 -4.193 1.00 57.59 173 ALA A N 1
ATOM 1415 C CA . ALA A 1 173 ? -4.243 -10.117 -2.975 1.00 57.59 173 ALA A CA 1
ATOM 1416 C C . ALA A 1 173 ? -4.472 -11.599 -2.622 1.00 57.59 173 ALA A C 1
ATOM 1418 O O . ALA A 1 173 ? -4.472 -12.464 -3.501 1.00 57.59 173 ALA A O 1
ATOM 1419 N N . TRP A 1 174 ? -4.643 -11.887 -1.329 1.00 42.03 174 TRP A N 1
ATOM 1420 C CA . TRP A 1 174 ? -4.908 -13.234 -0.813 1.00 42.03 174 TRP A CA 1
ATOM 1421 C C . TRP A 1 174 ? -5.984 -13.938 -1.666 1.00 42.03 174 TRP A C 1
ATOM 1423 O O . TRP A 1 174 ? -7.077 -13.397 -1.814 1.00 42.03 174 TRP A O 1
ATOM 1433 N N . ALA A 1 175 ? -5.646 -15.120 -2.200 1.00 49.97 175 ALA A N 1
ATOM 1434 C CA . ALA A 1 175 ? -6.444 -15.976 -3.097 1.00 49.97 175 ALA A CA 1
ATOM 1435 C C . ALA A 1 175 ? -6.425 -15.682 -4.617 1.00 49.97 175 ALA A C 1
ATOM 1437 O O . ALA A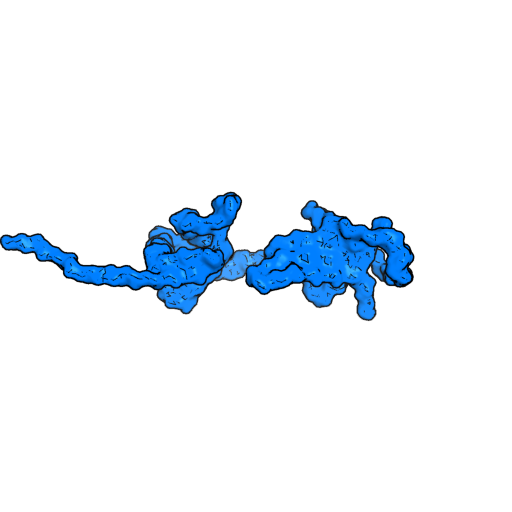 1 175 ? -7.217 -16.279 -5.343 1.00 49.97 175 ALA A O 1
ATOM 1438 N N . LEU A 1 176 ? -5.515 -14.847 -5.132 1.00 46.69 176 LEU A N 1
ATOM 1439 C CA . LEU A 1 176 ? -5.363 -14.633 -6.581 1.00 46.69 176 LEU A CA 1
ATOM 1440 C C . LEU A 1 176 ? -3.986 -15.064 -7.113 1.00 46.69 176 LEU A C 1
ATOM 1442 O O . LEU A 1 176 ? -2.969 -14.935 -6.431 1.00 46.69 176 LEU A O 1
ATOM 1446 N N . THR A 1 177 ? -3.961 -15.540 -8.360 1.00 43.12 177 THR A N 1
ATOM 1447 C CA . THR A 1 177 ? -2.743 -15.831 -9.138 1.00 43.12 177 THR A CA 1
ATOM 1448 C C . THR A 1 177 ? -1.965 -14.542 -9.421 1.00 43.12 177 THR A C 1
ATOM 1450 O O . THR A 1 177 ? -2.559 -13.464 -9.496 1.00 43.12 177 THR A O 1
ATOM 1453 N N . LEU A 1 178 ? -0.634 -14.629 -9.533 1.00 49.00 178 LEU A N 1
ATOM 1454 C CA . LEU A 1 178 ? 0.264 -13.506 -9.851 1.00 49.00 178 LEU A CA 1
ATOM 1455 C C . LEU A 1 178 ? -0.206 -12.715 -11.080 1.00 49.00 178 LEU A C 1
ATOM 1457 O O . LEU A 1 178 ? -0.548 -13.302 -12.104 1.00 49.00 178 LEU A O 1
ATOM 1461 N N . CYS A 1 179 ? -0.176 -11.383 -10.985 1.00 52.34 179 CYS A N 1
ATOM 1462 C CA . CYS A 1 179 ? -0.491 -10.504 -12.110 1.00 52.34 179 CYS A CA 1
ATOM 1463 C C . CYS A 1 179 ? 0.800 -10.096 -12.835 1.00 52.34 179 CYS A C 1
ATOM 1465 O O . CYS A 1 179 ? 1.674 -9.451 -12.237 1.00 52.34 179 CYS A O 1
ATOM 1467 N N . LEU A 1 180 ? 0.902 -10.495 -14.108 1.00 65.94 180 LEU A N 1
ATOM 1468 C CA . LEU A 1 180 ? 1.988 -10.163 -15.026 1.00 65.94 180 LEU A CA 1
ATOM 1469 C C . LEU A 1 180 ? 1.504 -9.130 -16.042 1.00 65.94 180 LEU A C 1
ATOM 1471 O O . LEU A 1 180 ? 0.528 -9.372 -16.747 1.00 65.94 180 LEU A O 1
ATOM 1475 N N . VAL A 1 181 ? 2.208 -8.004 -16.144 1.00 63.59 181 VAL A N 1
ATOM 1476 C CA . VAL A 1 181 ? 1.920 -6.971 -17.150 1.00 63.59 181 VAL A CA 1
ATOM 1477 C C . VAL A 1 181 ? 3.144 -6.799 -18.040 1.00 63.59 181 VAL A C 1
ATOM 1479 O O . VAL A 1 181 ? 4.172 -6.311 -17.568 1.00 63.59 181 VAL A O 1
ATOM 1482 N N . ILE A 1 182 ? 3.029 -7.220 -19.304 1.00 72.19 182 ILE A N 1
ATOM 1483 C CA . ILE A 1 182 ? 4.046 -7.040 -20.351 1.00 72.19 182 ILE A CA 1
ATOM 1484 C C . ILE A 1 182 ? 3.680 -5.792 -21.155 1.00 72.19 182 ILE A C 1
ATOM 1486 O O . ILE A 1 182 ? 2.561 -5.688 -21.652 1.00 72.19 182 ILE A O 1
ATOM 1490 N N . ILE A 1 183 ? 4.619 -4.858 -21.295 1.00 70.88 183 ILE A N 1
ATOM 1491 C CA . ILE A 1 183 ? 4.452 -3.654 -22.111 1.00 70.88 183 ILE A CA 1
ATOM 1492 C C . ILE A 1 183 ? 5.548 -3.654 -23.171 1.00 70.88 183 ILE A C 1
ATOM 1494 O O . ILE A 1 183 ? 6.737 -3.558 -22.859 1.00 70.88 183 ILE A O 1
ATOM 1498 N N . THR A 1 184 ? 5.137 -3.773 -24.428 1.00 66.19 184 THR A N 1
ATOM 1499 C CA . THR A 1 184 ? 6.010 -3.752 -25.609 1.00 66.19 184 THR A CA 1
ATOM 1500 C C . THR A 1 184 ? 5.912 -2.405 -26.323 1.00 66.19 184 THR A C 1
ATOM 1502 O O . THR A 1 184 ? 4.841 -1.802 -26.326 1.00 66.19 184 THR A O 1
ATOM 1505 N N . ARG A 1 185 ? 6.986 -1.947 -26.988 1.00 61.56 185 ARG A N 1
ATOM 1506 C CA . ARG A 1 185 ? 6.999 -0.695 -27.789 1.00 61.56 185 ARG A CA 1
ATOM 1507 C C . ARG A 1 185 ? 6.196 -0.747 -29.097 1.00 61.56 185 ARG A C 1
ATOM 1509 O O . ARG A 1 185 ? 6.582 -0.090 -30.058 1.00 61.56 185 ARG A O 1
ATOM 1516 N N . ASN A 1 186 ? 5.107 -1.504 -29.175 1.00 52.78 186 ASN A N 1
ATOM 1517 C CA . ASN A 1 186 ? 4.263 -1.430 -30.364 1.00 52.78 186 ASN A CA 1
ATOM 1518 C C . ASN A 1 186 ? 3.353 -0.208 -30.219 1.00 52.78 186 ASN A C 1
ATOM 1520 O O . ASN A 1 186 ? 2.507 -0.174 -29.325 1.00 52.78 186 ASN A O 1
ATOM 1524 N N . GLN A 1 187 ? 3.587 0.827 -31.028 1.00 47.41 187 GLN A N 1
ATOM 1525 C CA . GLN A 1 187 ? 2.600 1.891 -31.204 1.00 47.41 187 GLN A CA 1
ATOM 1526 C C . GLN A 1 187 ? 1.363 1.302 -31.916 1.00 47.41 187 GLN A C 1
ATOM 1528 O O . GLN A 1 187 ? 1.521 0.326 -32.655 1.00 47.41 187 GLN A O 1
ATOM 1533 N N . PRO A 1 188 ? 0.151 1.818 -31.643 1.00 41.91 188 PRO A N 1
ATOM 1534 C CA . PRO A 1 188 ? -1.055 1.424 -32.369 1.00 41.91 188 PRO A CA 1
ATOM 1535 C C . PRO A 1 188 ? -0.999 1.793 -33.857 1.00 41.91 188 PRO A C 1
ATOM 1537 O O . PRO A 1 188 ? -0.354 2.814 -34.191 1.00 41.91 188 PRO A O 1
#

Sequence (188 aa):
MIFLGKEGIHIMNRTIRVFSGRKFSSKDIELIRWIRKTYPKLSRKELAGTICELLGWLTPAGRAKIQQCLAFLEKLEGEGIIELPPLDKQKQRRCAVKIPELKVSTEEIRGEARDFEPIHLEIARPGEELKRWRAYVNQYHMLGDKWVFGSRLQYFIKSREKELGCLQFSASAWALTLCLVIITRNQP

Radius of gyration: 25.8 Å; chains: 1; bounding box: 51×35×96 Å

pLDDT: mean 76.18, std 17.01, range [28.97, 93.12]